Protein AF-A0A066RSP0-F1 (afdb_monomer_lite)

pLDDT: mean 85.74, std 12.37, range [39.25, 97.5]

Radius of gyration: 26.53 Å; chains: 1; bounding box: 66×30×76 Å

Sequence (285 aa):
MESLRTQDIIQLIDSDNRAVLAKASGLPHAAAKFWQHQDLVRLAYLRQHHLITDSTLLRLLKREFTSTYQNMERCALIDLLEQYGPDSTARLDSDLDIVYLCHPDFLPALKRLRAIGVTADLAKFLTVSVEADHYSLEMFHYVLDTQQTFPETTLAETAVLLLSLLHDFDDQDDETAQWEKGIERLLTAGLDVNLALDGYDLETLAEEAFAFNPAQFPLIAKHGLTQDRLNTFDWEAIIGMGVEPDHIDNLHWLEAVGYHLPKSQIQQLLADHQYDALANRLSSI

Foldseek 3Di:
DDADDLVNLVVCLVVVPVVVLLPHPCLLVNLLVCVVVVVLVVNLSCVLSVSDALQSLVVSVLVCLVPDPDQVLDDSSLVSCVVRAHPQPAEAEDLVSLLSCLAPSNVSVVVSCVVSPHYYPLLSSLLSCLAQPHPRLVSNVVSLVPPDQHDLLSLLSSLLSLLQNLLPPPDPDPSSVSSLCSNVSSLVSPHDQLDFDDPDLWGTSLLSCLQRPLVSNVVSVVSDDDLVSVVPGPLLSSVVSHDDPSSLVVVVVCVVVPHDDPLVVNLVSCVVSVVPVSSVSNVPD

Organism: NCBI:txid1654360

Structure (mmCIF, N/CA/C/O backbone):
data_AF-A0A066RSP0-F1
#
_entry.id   AF-A0A066RSP0-F1
#
loop_
_atom_site.group_PDB
_atom_site.id
_atom_site.type_symbol
_atom_site.label_atom_id
_atom_site.label_alt_id
_atom_site.label_comp_id
_atom_site.label_asym_id
_atom_site.label_entity_id
_atom_site.label_seq_id
_atom_site.pdbx_PDB_ins_code
_atom_site.Cartn_x
_atom_site.Cartn_y
_atom_site.Cartn_z
_atom_site.occupancy
_atom_site.B_iso_or_equiv
_atom_site.auth_seq_id
_atom_site.auth_comp_id
_atom_site.auth_asym_id
_atom_site.auth_atom_id
_atom_site.pdbx_PDB_model_num
ATOM 1 N N . MET A 1 1 ? -42.858 5.222 22.183 1.00 39.25 1 MET A N 1
ATOM 2 C CA . MET A 1 1 ? -41.688 4.901 23.029 1.00 39.25 1 MET A CA 1
ATOM 3 C C . MET A 1 1 ? -40.953 6.205 23.272 1.00 39.25 1 MET A C 1
ATOM 5 O O . MET A 1 1 ? -40.359 6.726 22.338 1.00 39.25 1 MET A O 1
ATOM 9 N N . GLU A 1 2 ? -41.110 6.793 24.456 1.00 40.88 2 GLU A N 1
ATOM 10 C CA . GLU A 1 2 ? -40.488 8.078 24.795 1.00 40.88 2 GLU A CA 1
ATOM 11 C C . GLU A 1 2 ? -39.002 7.888 25.109 1.00 40.88 2 GLU A C 1
ATOM 13 O O . GLU A 1 2 ? -38.617 6.992 25.858 1.00 40.88 2 GLU A O 1
ATOM 18 N N . SER A 1 3 ? -38.166 8.726 24.500 1.00 47.56 3 SER A N 1
ATOM 19 C CA . SER A 1 3 ? -36.732 8.799 24.768 1.00 47.56 3 SER A CA 1
ATOM 20 C C . SER A 1 3 ? -36.491 9.311 26.192 1.00 47.56 3 SER A C 1
ATOM 22 O O . SER A 1 3 ? -36.774 10.476 26.468 1.00 47.56 3 SER A O 1
ATOM 24 N N . LEU A 1 4 ? -35.919 8.482 27.06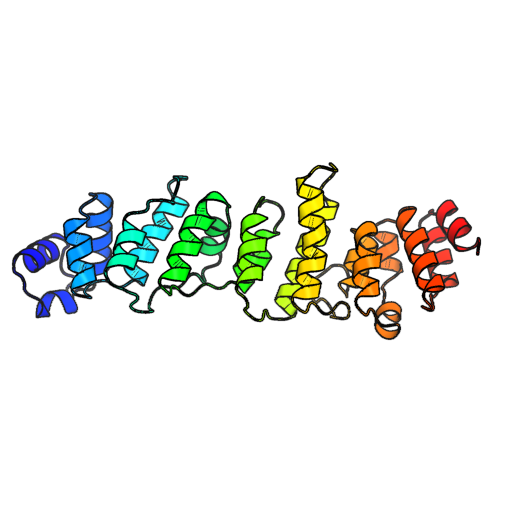9 1.00 57.66 4 LEU A N 1
ATOM 25 C CA . LEU A 1 4 ? -35.475 8.892 28.410 1.00 57.66 4 LEU A CA 1
ATOM 26 C C . LEU A 1 4 ? -34.464 10.047 28.317 1.00 57.66 4 LEU A C 1
ATOM 28 O O . LEU A 1 4 ? -33.546 10.012 27.490 1.00 57.66 4 LEU A O 1
ATOM 32 N N . ARG A 1 5 ? -34.617 11.080 29.158 1.00 62.78 5 ARG A N 1
ATOM 33 C CA . ARG A 1 5 ? -33.658 12.194 29.213 1.00 62.78 5 ARG A CA 1
ATOM 34 C C . ARG A 1 5 ? -32.385 11.717 29.917 1.00 62.78 5 ARG A C 1
ATOM 36 O O . ARG A 1 5 ? -32.420 10.826 30.757 1.00 62.78 5 ARG A O 1
ATOM 43 N N . THR A 1 6 ? -31.234 12.321 29.610 1.00 56.56 6 THR A N 1
ATOM 44 C CA . THR A 1 6 ? -29.937 11.911 30.195 1.00 56.56 6 THR A CA 1
ATOM 45 C C . THR A 1 6 ? -29.946 11.914 31.729 1.00 56.56 6 THR A C 1
ATOM 47 O O . THR A 1 6 ? -29.339 11.042 32.337 1.00 56.56 6 THR A O 1
ATOM 50 N N . GLN A 1 7 ? -30.644 12.865 32.358 1.00 58.69 7 GLN A N 1
ATOM 51 C CA . GLN A 1 7 ? -30.766 12.932 33.820 1.00 58.69 7 GLN A CA 1
ATOM 52 C C . GLN A 1 7 ? -31.512 11.722 34.398 1.00 58.69 7 GLN A C 1
ATOM 54 O O . GLN A 1 7 ? -31.104 11.211 35.437 1.00 58.69 7 GLN A O 1
ATOM 59 N N . ASP A 1 8 ? -32.521 11.213 33.690 1.00 63.34 8 ASP A N 1
ATOM 60 C CA . ASP A 1 8 ? -33.267 10.018 34.096 1.00 63.34 8 ASP A CA 1
ATOM 61 C C . ASP A 1 8 ? -32.372 8.774 34.008 1.00 63.34 8 ASP A C 1
ATOM 63 O O . ASP A 1 8 ? -32.393 7.929 34.894 1.00 63.34 8 ASP A O 1
ATOM 67 N N . ILE A 1 9 ? -31.521 8.686 32.977 1.00 61.78 9 ILE A N 1
ATOM 68 C CA . ILE A 1 9 ? -30.527 7.608 32.830 1.00 61.78 9 ILE A CA 1
ATOM 69 C C . ILE A 1 9 ? -29.497 7.658 33.968 1.00 61.78 9 ILE A C 1
ATOM 71 O O . ILE A 1 9 ? -29.171 6.617 34.527 1.00 61.78 9 ILE A O 1
ATOM 75 N N . ILE A 1 10 ? -29.016 8.851 34.339 1.00 62.31 10 ILE A N 1
ATOM 76 C CA . ILE A 1 10 ? -28.075 9.037 35.457 1.00 62.31 10 ILE A CA 1
ATOM 77 C C . ILE A 1 10 ? -28.706 8.575 36.776 1.00 62.31 10 ILE A C 1
ATOM 79 O O . ILE A 1 10 ? -28.102 7.784 37.493 1.00 62.31 10 ILE A O 1
ATOM 83 N N . GLN A 1 11 ? -29.941 8.996 37.060 1.00 61.12 11 GLN A N 1
ATOM 84 C CA . GLN A 1 11 ? -30.665 8.549 38.255 1.00 61.12 11 GLN A CA 1
ATOM 85 C C . GLN A 1 1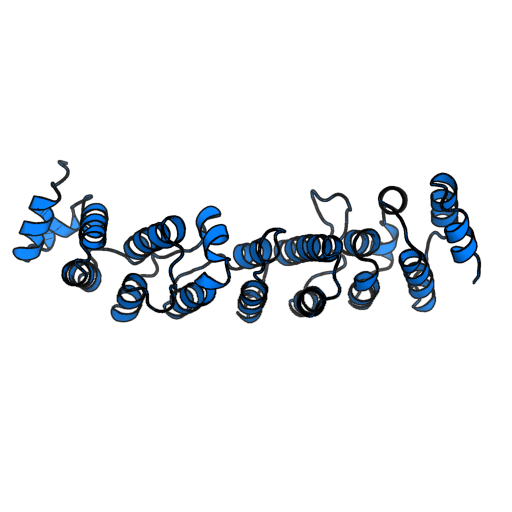1 ? -30.938 7.040 38.242 1.00 61.12 11 GLN A C 1
ATOM 87 O O . GLN A 1 11 ? -30.873 6.392 39.283 1.00 61.12 11 GLN A O 1
ATOM 92 N N . LEU A 1 12 ? -31.215 6.462 37.070 1.00 61.22 12 LEU A N 1
ATOM 93 C CA . LEU A 1 12 ? -31.438 5.026 36.922 1.00 61.22 12 LEU A CA 1
ATOM 94 C C . LEU A 1 12 ? -30.164 4.205 37.161 1.00 61.22 12 LEU A C 1
ATOM 96 O O . LEU A 1 12 ? -30.261 3.152 37.792 1.00 61.22 12 LEU A O 1
ATOM 100 N N . ILE A 1 13 ? -29.001 4.694 36.711 1.00 62.19 13 ILE A N 1
ATOM 101 C CA . ILE A 1 13 ? -27.677 4.116 37.006 1.00 62.19 13 ILE A CA 1
ATOM 102 C C . ILE A 1 13 ? -27.420 4.141 38.515 1.00 62.19 13 ILE A C 1
ATOM 104 O O . ILE A 1 13 ? -27.110 3.103 39.092 1.00 62.19 13 ILE A O 1
ATOM 108 N N . ASP A 1 14 ? -27.647 5.284 39.166 1.00 62.12 14 ASP A N 1
ATOM 109 C CA . ASP A 1 14 ? -27.454 5.429 40.615 1.00 62.12 14 ASP A CA 1
ATOM 110 C C . ASP A 1 14 ? -28.460 4.577 41.434 1.00 62.12 14 ASP A C 1
ATOM 112 O O . ASP A 1 14 ? -28.224 4.285 42.605 1.00 62.12 14 ASP A O 1
ATOM 116 N N . SER A 1 15 ? -29.570 4.141 40.819 1.00 58.62 15 SER A N 1
ATOM 117 C CA . SER A 1 15 ? -30.601 3.275 41.426 1.00 58.62 15 SER A CA 1
ATOM 118 C C . SER A 1 15 ? -30.498 1.779 41.068 1.00 58.62 15 SER A C 1
ATOM 120 O O . SER A 1 15 ? -31.381 1.005 41.437 1.00 58.62 15 SER A O 1
ATOM 122 N N . ASP A 1 16 ? -29.448 1.367 40.345 1.00 55.84 16 ASP A N 1
ATOM 123 C CA . ASP A 1 16 ? -29.139 -0.027 39.964 1.00 55.84 16 ASP A CA 1
ATOM 124 C C . ASP A 1 16 ? -30.241 -0.745 39.137 1.00 55.84 16 ASP A C 1
ATOM 126 O O . ASP A 1 16 ? -30.383 -1.974 39.129 1.00 55.84 16 ASP A O 1
ATOM 130 N N . ASN A 1 17 ? -31.056 0.017 38.395 1.00 61.53 17 ASN A N 1
ATOM 131 C CA . ASN A 1 17 ? -32.276 -0.492 37.759 1.00 61.53 17 ASN A CA 1
ATOM 132 C C . ASN A 1 17 ? -32.034 -1.021 36.325 1.00 61.53 17 ASN A C 1
ATOM 134 O O . ASN A 1 17 ? -32.394 -0.408 35.312 1.00 61.53 17 ASN A O 1
ATOM 138 N N . ARG A 1 18 ? -31.404 -2.200 36.238 1.00 54.25 18 ARG A N 1
ATOM 139 C CA . ARG A 1 18 ? -30.864 -2.808 34.999 1.00 54.25 18 ARG A CA 1
ATOM 140 C C . ARG A 1 18 ? -31.874 -2.995 33.854 1.00 54.25 18 ARG A C 1
ATOM 142 O O . ARG A 1 18 ? -31.514 -2.840 32.689 1.00 54.25 18 ARG A O 1
ATOM 149 N N . ALA A 1 19 ? -33.138 -3.300 34.157 1.00 52.06 19 ALA A N 1
ATOM 150 C CA . ALA A 1 19 ? -34.158 -3.606 33.143 1.00 52.06 19 ALA A CA 1
ATOM 151 C C . ALA A 1 19 ? -34.646 -2.373 32.354 1.00 52.06 19 ALA A C 1
ATOM 153 O O . ALA A 1 19 ? -35.123 -2.510 31.225 1.00 52.06 19 ALA A O 1
ATOM 154 N N . VAL A 1 20 ? -34.533 -1.177 32.942 1.00 54.00 20 VAL A N 1
ATOM 155 C CA . VAL A 1 20 ? -34.940 0.091 32.314 1.00 54.00 20 VAL A CA 1
ATOM 156 C C . VAL A 1 20 ? -33.801 0.657 31.462 1.00 54.00 20 VAL A C 1
ATOM 158 O O . VAL A 1 20 ? -34.041 1.124 30.350 1.00 54.00 20 VAL A O 1
ATOM 161 N N . LEU A 1 21 ? -32.556 0.538 31.938 1.00 54.66 21 LEU A N 1
ATOM 162 C CA . LEU A 1 21 ? -31.361 1.006 31.229 1.00 54.66 21 LEU A CA 1
ATOM 163 C C . LEU A 1 21 ? -31.146 0.260 29.906 1.00 54.66 21 LEU A C 1
ATOM 165 O O . LEU A 1 21 ? -30.936 0.902 28.883 1.00 54.66 21 LEU A O 1
ATOM 169 N N . ALA A 1 22 ? -31.317 -1.066 29.884 1.00 51.28 22 ALA A N 1
ATOM 170 C CA . ALA A 1 22 ? -31.140 -1.885 28.678 1.00 51.28 22 ALA A CA 1
ATOM 171 C C . ALA A 1 22 ? -32.088 -1.526 27.509 1.00 51.28 22 ALA A C 1
ATOM 173 O O . ALA A 1 22 ? -31.842 -1.918 26.371 1.00 51.28 22 ALA A O 1
ATOM 174 N N . LYS A 1 23 ? -33.177 -0.785 27.767 1.00 53.34 23 LYS A N 1
ATOM 175 C CA . LYS A 1 23 ? -34.147 -0.338 26.749 1.00 53.34 23 LYS A CA 1
ATOM 176 C C . LYS A 1 23 ? -33.968 1.124 26.326 1.00 53.34 23 LYS A C 1
ATOM 178 O O . LYS A 1 23 ? -34.717 1.601 25.473 1.00 53.34 23 LYS A O 1
ATOM 183 N N . ALA A 1 24 ? -33.018 1.851 26.912 1.00 58.91 24 ALA A N 1
ATOM 184 C CA . ALA A 1 24 ? -32.852 3.275 26.667 1.00 58.91 24 ALA A CA 1
ATOM 185 C C . ALA A 1 24 ? -31.946 3.537 25.450 1.00 58.91 24 ALA A C 1
ATOM 187 O O . ALA A 1 24 ? -30.729 3.371 25.511 1.00 58.91 24 ALA A O 1
ATOM 188 N N . SER A 1 25 ? -32.521 4.073 24.369 1.00 58.97 25 SER A N 1
ATOM 189 C CA . SER A 1 25 ? -31.785 4.596 23.202 1.00 58.97 25 SER A CA 1
ATOM 190 C C . SER A 1 25 ? -30.791 5.725 23.538 1.00 58.97 25 SER A C 1
ATOM 192 O O . SER A 1 25 ? -29.983 6.113 22.698 1.00 58.97 25 SER A O 1
ATOM 194 N N . GLY A 1 26 ? -30.830 6.261 24.764 1.00 74.19 26 GLY A N 1
ATOM 195 C CA . GLY A 1 26 ? -29.977 7.352 25.230 1.00 74.19 26 GLY A CA 1
ATOM 196 C C . GLY A 1 26 ? -28.625 6.938 25.823 1.00 74.19 26 GLY A C 1
ATOM 197 O O . GLY A 1 26 ? -27.839 7.828 26.138 1.00 74.19 26 GLY A O 1
ATOM 198 N N . LEU A 1 27 ? -28.316 5.643 25.981 1.00 81.56 27 LEU A N 1
ATOM 199 C CA . LEU A 1 27 ? -27.066 5.199 26.626 1.00 81.56 27 LEU A CA 1
ATOM 200 C C . LEU A 1 27 ? -25.783 5.661 25.903 1.00 81.56 27 LEU A C 1
ATOM 202 O O . LEU A 1 27 ? -24.903 6.201 26.576 1.00 81.56 27 LEU A O 1
ATOM 206 N N . PRO A 1 28 ? -25.666 5.590 24.560 1.00 83.06 28 PRO A N 1
ATOM 207 C CA . PRO A 1 28 ? -24.504 6.150 23.866 1.00 83.06 28 PRO A CA 1
ATOM 208 C C . PRO A 1 28 ? -24.382 7.674 24.016 1.00 83.06 28 PRO A C 1
ATOM 210 O O . PRO A 1 28 ? -23.279 8.214 24.025 1.00 83.06 28 PRO A O 1
ATOM 213 N N . HIS A 1 29 ? -25.510 8.379 24.144 1.00 82.81 29 HIS A N 1
ATOM 214 C CA . HIS A 1 29 ? -25.524 9.821 24.387 1.00 82.81 29 HIS A CA 1
ATOM 215 C C . HIS A 1 29 ? -25.121 10.162 25.832 1.00 82.81 29 HIS A C 1
ATOM 217 O O . HIS A 1 29 ? -24.405 11.135 26.056 1.00 82.81 29 HIS A O 1
ATOM 223 N N . ALA A 1 30 ? -25.533 9.350 26.810 1.00 83.88 30 ALA A N 1
ATOM 224 C CA . ALA A 1 30 ? -25.085 9.471 28.194 1.00 83.88 30 ALA A CA 1
ATOM 225 C C . ALA A 1 30 ? -23.574 9.221 28.316 1.00 83.88 30 ALA A C 1
ATOM 227 O O . ALA A 1 30 ? -22.885 10.033 28.924 1.00 83.88 30 ALA A O 1
ATOM 228 N N . ALA A 1 31 ? -23.049 8.185 27.652 1.00 87.56 31 ALA A N 1
ATOM 229 C CA . ALA A 1 31 ? -21.612 7.925 27.585 1.00 87.56 31 ALA A CA 1
ATOM 230 C C . ALA A 1 31 ? -20.834 9.115 27.001 1.00 87.56 31 ALA A C 1
ATOM 232 O O . ALA A 1 31 ? -19.832 9.531 27.572 1.00 87.56 31 ALA A O 1
ATOM 233 N N . ALA A 1 32 ? -21.334 9.736 25.925 1.00 86.56 32 ALA A N 1
ATOM 234 C CA . ALA A 1 32 ? -20.713 10.937 25.368 1.00 86.56 32 ALA A CA 1
ATOM 235 C C . ALA A 1 32 ? -20.665 12.109 26.362 1.00 86.56 32 ALA A C 1
ATOM 237 O O . ALA A 1 32 ? -19.660 12.810 26.421 1.00 86.56 32 ALA A O 1
ATOM 238 N N . LYS A 1 33 ? -21.714 12.309 27.169 1.00 86.06 33 LYS A N 1
ATOM 239 C CA . LYS A 1 33 ? -21.712 13.338 28.221 1.00 86.06 33 LYS A CA 1
ATOM 240 C C . LYS A 1 33 ? -20.758 13.001 29.361 1.00 86.06 33 LYS A C 1
ATOM 242 O O . LYS A 1 33 ? -20.042 13.884 29.817 1.00 86.06 33 LYS A O 1
ATOM 247 N N . PHE A 1 34 ? -20.722 11.747 29.811 1.00 89.12 34 PHE A N 1
ATOM 248 C CA . PHE A 1 34 ? -19.754 11.320 30.823 1.00 89.12 34 PHE A CA 1
ATOM 249 C C . PHE A 1 34 ? -18.323 11.530 30.339 1.00 89.12 34 PHE A C 1
ATOM 251 O O . PHE A 1 34 ? -17.516 12.076 31.080 1.00 89.12 34 PHE A O 1
ATOM 258 N N . TRP A 1 35 ? -18.038 11.215 29.074 1.00 89.81 35 TRP A N 1
ATOM 259 C CA . TRP A 1 35 ? -16.743 11.494 28.460 1.00 89.81 35 TRP A CA 1
ATOM 260 C C . TRP A 1 35 ? -16.412 12.992 28.425 1.00 89.81 35 TRP A C 1
ATOM 262 O O . TRP A 1 35 ? -15.356 13.390 28.903 1.00 89.81 35 TRP A O 1
ATOM 272 N N . GLN A 1 36 ? -17.343 13.837 27.968 1.00 86.12 36 GLN A N 1
ATOM 273 C CA . GLN A 1 36 ? -17.174 15.300 27.960 1.00 86.12 36 GLN A CA 1
ATOM 274 C C . GLN A 1 36 ? -16.892 15.889 29.352 1.00 86.12 36 GLN A C 1
ATOM 276 O O . GLN A 1 36 ? -16.203 16.899 29.466 1.00 86.12 36 GLN A O 1
ATOM 281 N N . HIS A 1 37 ? -17.423 15.269 30.408 1.00 87.00 37 HIS A N 1
ATOM 282 C CA . HIS A 1 37 ? -17.188 15.660 31.799 1.00 87.00 37 HIS A CA 1
ATOM 283 C C . HIS A 1 37 ? -16.047 14.883 32.478 1.00 87.00 37 HIS A C 1
ATOM 285 O O . HIS A 1 37 ? -15.853 15.043 33.680 1.00 87.00 37 HIS A O 1
ATOM 291 N N . GLN A 1 38 ? -15.306 14.052 31.734 1.00 86.62 38 GLN A N 1
ATOM 292 C CA . GLN A 1 38 ? -14.234 13.183 32.238 1.00 86.62 38 GLN A CA 1
ATOM 293 C C . GLN A 1 38 ? -14.670 12.245 33.390 1.00 86.62 38 GLN A C 1
ATOM 295 O O . GLN A 1 38 ? -13.869 11.856 34.238 1.00 86.62 38 GLN A O 1
ATOM 300 N N . ASP A 1 39 ? -15.943 11.838 33.417 1.00 89.12 39 ASP A N 1
ATOM 301 C CA . ASP A 1 39 ? -16.516 10.906 34.400 1.00 89.12 39 ASP A CA 1
ATOM 302 C C . ASP A 1 39 ? -16.212 9.446 34.003 1.00 89.12 39 ASP A C 1
ATOM 304 O O . ASP A 1 39 ? -17.073 8.683 33.548 1.00 89.12 39 ASP A O 1
ATOM 308 N N . LEU A 1 40 ? -14.937 9.064 34.140 1.00 89.38 40 LEU A N 1
ATOM 309 C CA . LEU A 1 40 ? -14.439 7.726 33.795 1.00 89.38 40 LEU A CA 1
ATOM 310 C C . LEU A 1 40 ? -15.079 6.621 34.643 1.00 89.38 40 LEU A C 1
ATOM 312 O O . LEU A 1 40 ? -15.254 5.507 34.156 1.00 89.38 40 LEU A O 1
ATOM 316 N N . VAL A 1 41 ? -15.462 6.920 35.890 1.00 90.06 41 VAL A N 1
ATOM 317 C CA . VAL A 1 41 ? -16.093 5.952 36.802 1.00 90.06 41 VAL A CA 1
ATOM 318 C C . VAL A 1 41 ? -17.434 5.494 36.240 1.00 90.06 41 VAL A C 1
ATOM 320 O O . VAL A 1 41 ? -17.699 4.292 36.166 1.00 90.06 41 VAL A O 1
ATOM 323 N N . ARG A 1 42 ? -18.273 6.432 35.782 1.00 88.38 42 ARG A N 1
ATOM 324 C CA . ARG A 1 42 ? -19.556 6.075 35.167 1.00 88.38 42 ARG A CA 1
ATOM 325 C C . ARG A 1 42 ? -19.394 5.409 33.806 1.00 88.38 42 ARG A C 1
ATOM 327 O O . ARG A 1 42 ? -20.157 4.497 33.498 1.00 88.38 42 ARG A O 1
ATOM 334 N N . LEU A 1 43 ? -18.400 5.801 33.008 1.00 89.56 43 LEU A N 1
ATOM 335 C CA . LEU A 1 43 ? -18.084 5.095 31.759 1.00 89.56 43 LEU A CA 1
ATOM 336 C C . LEU A 1 43 ? -17.658 3.644 32.009 1.00 89.56 43 LEU A C 1
ATOM 338 O O . LEU A 1 43 ? -18.170 2.739 31.347 1.00 89.56 43 LEU A O 1
ATOM 342 N N . ALA A 1 44 ? -16.786 3.418 32.993 1.00 90.31 44 ALA A N 1
ATOM 343 C CA . ALA A 1 44 ? -16.363 2.088 33.414 1.00 90.31 44 ALA A CA 1
ATOM 344 C C . ALA A 1 44 ? -17.555 1.241 33.869 1.00 90.31 44 ALA A C 1
ATOM 346 O O . ALA A 1 44 ? -17.702 0.116 33.401 1.00 90.31 44 ALA A O 1
ATOM 347 N N . TYR A 1 45 ? -18.452 1.798 34.692 1.00 90.00 45 TYR A N 1
ATOM 348 C CA . TYR A 1 45 ? -19.681 1.118 35.117 1.00 90.00 45 TYR A CA 1
ATOM 349 C C . TYR A 1 45 ? -20.541 0.699 33.916 1.00 90.00 45 TYR A C 1
ATOM 351 O O . TYR A 1 45 ? -20.948 -0.460 33.807 1.00 90.00 45 TYR A O 1
ATOM 359 N N . LEU A 1 46 ? -20.784 1.618 32.973 1.00 89.38 46 LEU A N 1
ATOM 360 C CA . LEU A 1 46 ? -21.556 1.310 31.769 1.00 89.38 46 LEU A CA 1
ATOM 361 C C . LEU A 1 46 ? -20.920 0.170 30.963 1.00 89.38 46 LEU A C 1
ATOM 363 O O . LEU A 1 46 ? -21.637 -0.713 30.487 1.00 89.38 46 LEU A O 1
ATOM 367 N N . ARG A 1 47 ? -19.590 0.175 30.810 1.00 89.31 47 ARG A N 1
ATOM 368 C CA . ARG A 1 47 ? -18.884 -0.852 30.037 1.00 89.31 47 ARG A CA 1
ATOM 369 C C . ARG A 1 47 ? -18.823 -2.198 30.760 1.00 89.31 47 ARG A C 1
ATOM 371 O O . ARG A 1 47 ? -19.058 -3.225 30.123 1.00 89.31 47 ARG A O 1
ATOM 378 N N . GLN A 1 48 ? -18.553 -2.201 32.064 1.00 90.38 48 GLN A N 1
ATOM 379 C CA . GLN A 1 48 ? -18.499 -3.395 32.914 1.00 90.38 48 GLN A CA 1
ATOM 380 C C . GLN A 1 48 ? -19.826 -4.160 32.907 1.00 90.38 48 GLN A C 1
ATOM 382 O O . GLN A 1 48 ? -19.846 -5.388 32.925 1.00 90.38 48 GLN A O 1
ATOM 387 N N . HIS A 1 49 ? -20.942 -3.432 32.874 1.00 87.81 49 HIS A N 1
ATOM 388 C CA . HIS A 1 49 ? -22.283 -4.010 32.856 1.00 87.81 49 HIS A CA 1
ATOM 389 C C . HIS A 1 49 ? -22.839 -4.240 31.443 1.00 87.81 49 HIS A C 1
ATOM 391 O O . HIS A 1 49 ? -24.031 -4.514 31.307 1.00 87.81 49 HIS A O 1
ATOM 397 N N . HIS A 1 50 ? -22.002 -4.142 30.402 1.00 86.81 50 HIS A N 1
ATOM 398 C CA . HIS A 1 50 ? -22.385 -4.316 28.994 1.00 86.81 50 HIS A CA 1
ATOM 399 C C . HIS A 1 50 ? -23.554 -3.411 28.551 1.00 86.81 50 HIS A C 1
ATOM 401 O O . HIS A 1 50 ? -24.327 -3.760 27.660 1.00 86.81 50 HIS A O 1
ATOM 407 N N . LEU A 1 51 ? -23.707 -2.243 29.185 1.00 87.94 51 LEU A N 1
ATOM 408 C CA . LEU A 1 51 ? -24.722 -1.243 28.833 1.00 87.94 51 LEU A CA 1
ATOM 409 C C . LEU A 1 51 ? -24.272 -0.377 27.651 1.00 87.94 51 LEU A C 1
ATOM 411 O O . LEU A 1 51 ? -25.096 0.169 26.920 1.00 87.94 51 LEU A O 1
ATOM 415 N N . ILE A 1 52 ? -22.962 -0.253 27.458 1.00 89.50 52 ILE A N 1
ATOM 416 C CA . ILE A 1 52 ? -22.354 0.294 26.247 1.00 89.50 52 ILE A CA 1
ATOM 417 C C . ILE A 1 52 ? -21.377 -0.719 25.674 1.00 89.50 52 ILE A C 1
ATOM 419 O O . ILE A 1 52 ? -20.832 -1.551 26.399 1.00 89.50 52 ILE A O 1
ATOM 423 N N . THR A 1 53 ? -21.164 -0.609 24.370 1.00 90.62 53 THR A N 1
ATOM 424 C CA . THR A 1 53 ? -20.344 -1.534 23.596 1.00 90.62 53 THR A CA 1
ATOM 425 C C . THR A 1 53 ? -18.983 -0.949 23.237 1.00 90.62 53 THR A C 1
ATOM 427 O O . THR A 1 53 ? -18.788 0.271 23.325 1.00 90.62 53 THR A O 1
ATOM 430 N N . ASP A 1 54 ? -18.066 -1.778 22.742 1.00 90.75 54 ASP A N 1
ATOM 431 C CA . ASP A 1 54 ? -16.770 -1.312 22.237 1.00 90.75 54 ASP A CA 1
ATOM 432 C C . ASP A 1 54 ? -16.945 -0.327 21.079 1.00 90.75 54 ASP A C 1
ATOM 434 O O . ASP A 1 54 ? -16.251 0.681 21.018 1.00 90.75 54 ASP A O 1
ATOM 438 N N . SER A 1 55 ? -17.944 -0.530 20.213 1.00 90.00 55 SER A N 1
ATOM 439 C CA . SER A 1 55 ? -18.333 0.441 19.177 1.00 90.00 55 SER A CA 1
ATOM 440 C C . SER A 1 55 ? -18.695 1.816 19.759 1.00 90.00 55 SER A C 1
ATOM 442 O O . SER A 1 55 ? -18.422 2.858 19.156 1.00 90.00 55 SER A O 1
ATOM 444 N N . THR A 1 56 ? -19.302 1.852 20.950 1.00 91.38 56 THR A N 1
ATOM 445 C CA . THR A 1 56 ? -19.622 3.116 21.625 1.00 91.38 56 THR A CA 1
ATOM 446 C C . THR A 1 56 ? -18.364 3.816 22.115 1.00 91.38 56 THR A C 1
ATOM 448 O O . THR A 1 56 ? -18.223 5.011 21.865 1.00 91.38 56 THR A O 1
ATOM 451 N N . LEU A 1 57 ? -17.447 3.087 22.753 1.00 90.81 57 LEU A N 1
ATOM 452 C CA . LEU A 1 57 ? -16.168 3.636 23.209 1.00 90.81 57 LEU A CA 1
ATOM 453 C C . LEU A 1 57 ? -15.285 4.066 22.029 1.00 90.81 57 LEU A C 1
ATOM 455 O O . LEU A 1 57 ? -14.748 5.170 22.041 1.00 90.81 57 LEU A O 1
ATOM 459 N N . LEU A 1 58 ? -15.229 3.265 20.964 1.00 89.81 58 LEU A N 1
ATOM 460 C CA . LEU A 1 58 ? -14.491 3.579 19.744 1.00 89.81 58 LEU A CA 1
ATOM 461 C C . LEU A 1 58 ? -15.019 4.847 19.061 1.00 89.81 58 LEU A C 1
ATOM 463 O O . LEU A 1 58 ? -14.242 5.655 18.573 1.00 89.81 58 LEU A O 1
ATOM 467 N N . ARG A 1 59 ? -16.335 5.078 19.053 1.00 88.81 59 ARG A N 1
ATOM 468 C CA . ARG A 1 59 ? -16.918 6.319 18.516 1.00 88.81 59 ARG A CA 1
ATOM 469 C C . ARG A 1 59 ? -16.574 7.553 19.350 1.00 88.81 59 ARG A C 1
ATOM 471 O O . ARG A 1 59 ? -16.502 8.645 18.794 1.00 88.81 59 ARG A O 1
ATOM 478 N N . LEU A 1 60 ? -16.399 7.405 20.663 1.00 88.94 60 LEU A N 1
ATOM 479 C CA . LEU A 1 60 ? -15.883 8.492 21.500 1.00 88.94 60 LEU A CA 1
ATOM 480 C C . LEU A 1 60 ? -14.411 8.747 21.179 1.00 88.94 60 LEU A C 1
ATOM 482 O O . LEU A 1 60 ? -14.040 9.891 20.960 1.00 88.94 60 LEU A O 1
ATOM 486 N N . LEU A 1 61 ? -13.626 7.679 21.036 1.00 87.06 61 LEU A N 1
ATOM 487 C CA . LEU A 1 61 ? -12.208 7.744 20.698 1.00 87.06 61 LEU A CA 1
ATOM 488 C C . LEU A 1 61 ? -11.969 8.427 19.343 1.00 87.06 61 LEU A C 1
ATOM 490 O O . LEU A 1 61 ? -11.135 9.318 19.241 1.00 87.06 61 LEU A O 1
ATOM 494 N N . LYS A 1 62 ? -12.761 8.072 18.325 1.00 83.44 62 LYS A N 1
ATOM 495 C CA . LYS A 1 62 ? -12.700 8.669 16.982 1.00 83.44 62 LYS A CA 1
ATOM 496 C C . LYS A 1 62 ? -12.882 10.186 16.993 1.00 83.44 62 LYS A C 1
ATOM 498 O O . LYS A 1 62 ? -12.222 10.885 16.237 1.00 83.44 62 LYS A O 1
ATOM 503 N N . ARG A 1 63 ? -13.731 10.713 17.884 1.00 80.44 63 ARG A N 1
ATOM 504 C CA . ARG A 1 63 ? -13.901 12.168 18.023 1.00 80.44 63 ARG A CA 1
ATOM 505 C C . ARG A 1 63 ? -12.618 12.841 18.490 1.00 80.44 63 ARG A C 1
ATOM 507 O O . ARG A 1 63 ? -12.295 13.892 17.951 1.00 80.44 63 ARG A O 1
ATOM 514 N N . GLU A 1 64 ? -11.884 12.215 19.405 1.00 79.00 64 GLU A N 1
ATOM 515 C CA . GLU A 1 64 ? -10.618 12.749 19.914 1.00 79.00 64 GLU A CA 1
ATOM 516 C C . GLU A 1 64 ? -9.552 12.819 18.819 1.00 79.00 64 GLU A C 1
ATOM 518 O O . GLU A 1 64 ? -8.898 13.853 18.696 1.00 79.00 64 GLU A O 1
ATOM 523 N N . PHE A 1 65 ? -9.445 11.783 17.971 1.00 73.56 65 PHE A N 1
ATOM 524 C CA . PHE A 1 65 ? -8.534 11.788 16.815 1.00 73.56 65 PHE A CA 1
ATOM 525 C C . PHE A 1 65 ? -8.805 12.974 15.881 1.00 73.56 65 PHE A C 1
ATOM 527 O O . PHE A 1 65 ? -7.877 13.599 15.381 1.00 73.56 65 PHE A O 1
ATOM 534 N N . THR A 1 66 ? -10.081 13.325 15.692 1.00 67.19 66 THR A N 1
ATOM 535 C CA . THR A 1 66 ? -10.483 14.435 14.813 1.00 67.19 66 THR A CA 1
ATOM 536 C C . THR A 1 66 ? -10.427 15.818 15.466 1.00 67.19 66 THR A C 1
ATOM 538 O O . THR A 1 66 ? -10.409 16.820 14.755 1.00 67.19 66 THR A O 1
ATOM 541 N N . SER A 1 67 ? -10.445 15.913 16.802 1.00 65.19 67 SER A N 1
ATOM 542 C CA . SER A 1 67 ? -10.545 17.198 17.514 1.00 65.19 67 SER A CA 1
ATOM 543 C C . SER A 1 67 ? -9.239 17.683 18.130 1.00 65.19 67 SER A C 1
ATOM 545 O O . SER A 1 67 ? -9.088 18.880 18.370 1.00 65.19 67 SER A O 1
ATOM 547 N N . THR A 1 68 ? -8.315 16.774 18.431 1.00 60.00 68 THR A N 1
ATOM 548 C CA . THR A 1 68 ? -7.114 17.070 19.213 1.00 60.00 68 THR A CA 1
ATOM 549 C C . THR A 1 68 ? -5.979 16.143 18.796 1.00 60.00 68 THR A C 1
ATOM 551 O O . THR A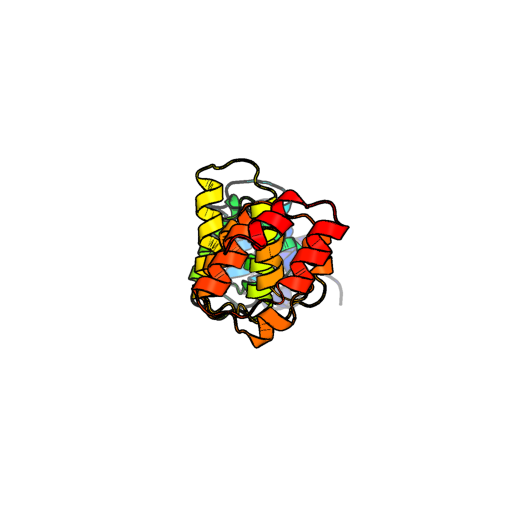 1 68 ? -6.006 14.957 19.108 1.00 60.00 68 THR A O 1
ATOM 554 N N . TYR A 1 69 ? -4.946 16.697 18.156 1.00 57.41 69 TYR A N 1
ATOM 555 C CA . TYR A 1 69 ? -3.648 16.032 17.999 1.00 57.41 69 TYR A CA 1
ATOM 556 C C . TYR A 1 69 ? -2.976 15.947 19.377 1.00 57.41 69 TYR A C 1
ATOM 558 O O . TYR A 1 69 ? -2.268 16.856 19.808 1.00 57.41 69 TYR A O 1
ATOM 566 N N . GLN A 1 70 ? -3.288 14.899 20.133 1.00 61.75 70 GLN A N 1
ATOM 567 C CA . GLN A 1 70 ? -2.637 14.584 21.402 1.00 61.75 70 GLN A CA 1
ATOM 568 C C . GLN A 1 70 ? -1.945 13.232 21.284 1.00 61.75 70 GLN A C 1
ATOM 570 O O . GLN A 1 70 ? -2.413 12.356 20.566 1.00 61.75 70 GLN A O 1
ATOM 575 N N . ASN A 1 71 ? -0.841 13.058 22.012 1.00 63.88 71 ASN A N 1
ATOM 576 C CA . ASN A 1 71 ? -0.166 11.769 22.118 1.00 63.88 71 ASN A CA 1
ATOM 577 C C . ASN A 1 71 ? -1.155 10.722 22.679 1.00 63.88 71 ASN A C 1
ATOM 579 O O . ASN A 1 71 ? -1.582 10.809 23.834 1.00 63.88 71 ASN A O 1
ATOM 583 N N . MET A 1 72 ? -1.507 9.733 21.851 1.00 70.62 72 MET A N 1
ATOM 584 C CA . MET A 1 72 ? -2.510 8.708 22.164 1.00 70.62 72 MET A CA 1
ATOM 585 C C . MET A 1 72 ? -1.937 7.460 22.844 1.00 70.62 72 MET A C 1
ATOM 587 O O . MET A 1 72 ? -2.673 6.496 23.069 1.00 70.62 72 MET A O 1
ATOM 591 N N . GLU A 1 73 ? -0.661 7.464 23.243 1.00 67.38 73 GLU A N 1
ATOM 592 C CA . GLU A 1 73 ? -0.053 6.361 23.999 1.00 67.38 73 GLU A CA 1
ATOM 593 C C . GLU A 1 73 ? -0.842 6.031 25.275 1.00 67.38 73 GLU A C 1
ATOM 595 O O . GLU A 1 73 ? -0.947 4.863 25.659 1.00 67.38 73 GLU A O 1
ATOM 600 N N . ARG A 1 74 ? -1.451 7.041 25.913 1.00 72.19 74 ARG A N 1
ATOM 601 C CA . ARG A 1 74 ? -2.251 6.900 27.140 1.00 72.19 74 ARG A CA 1
ATOM 602 C C . ARG A 1 74 ? -3.659 7.458 26.966 1.00 72.19 74 ARG A C 1
ATOM 604 O O . ARG A 1 74 ? -4.005 8.497 27.523 1.00 72.19 74 ARG A O 1
ATOM 611 N N . CYS A 1 75 ? -4.481 6.751 26.197 1.00 83.50 75 CYS A N 1
ATOM 612 C CA . CYS A 1 75 ? -5.891 7.084 26.057 1.00 83.50 75 CYS A CA 1
ATOM 613 C C . CYS A 1 75 ? -6.773 6.289 27.035 1.00 83.50 75 CYS A C 1
ATOM 615 O O . CYS A 1 75 ? -6.913 5.073 26.903 1.00 83.50 75 CYS A O 1
ATOM 617 N N . ALA A 1 76 ? -7.465 6.992 27.938 1.00 86.88 76 ALA A N 1
ATOM 618 C CA . ALA A 1 76 ? -8.370 6.387 28.922 1.00 86.88 76 ALA A CA 1
ATOM 619 C C . ALA A 1 76 ? -9.511 5.560 28.293 1.00 86.88 76 ALA A C 1
ATOM 621 O O . ALA A 1 76 ? -10.002 4.613 28.903 1.00 86.88 76 ALA A O 1
ATOM 622 N N . LEU A 1 77 ? -9.944 5.889 27.070 1.00 88.81 77 LEU A N 1
ATOM 623 C CA . LEU A 1 77 ? -10.949 5.093 26.355 1.00 88.81 77 LEU A CA 1
ATOM 624 C C . LEU A 1 77 ? -10.391 3.744 25.886 1.00 88.81 77 LEU A C 1
ATOM 626 O O . LEU A 1 77 ? -11.124 2.758 25.904 1.00 88.81 77 LEU A O 1
ATOM 630 N N . ILE A 1 78 ? -9.111 3.688 25.503 1.00 89.00 78 ILE A N 1
ATOM 631 C CA . ILE A 1 78 ? -8.434 2.430 25.164 1.00 89.00 78 ILE A CA 1
ATOM 632 C C . ILE A 1 78 ? -8.207 1.609 26.438 1.00 89.00 78 ILE A C 1
ATOM 634 O O . ILE A 1 78 ? -8.496 0.416 26.436 1.00 89.00 78 ILE A O 1
ATOM 638 N N . ASP A 1 79 ? -7.817 2.248 27.546 1.00 89.44 79 ASP A N 1
ATOM 639 C CA . ASP A 1 79 ? -7.668 1.575 28.847 1.00 89.44 79 ASP A CA 1
ATOM 640 C C . ASP A 1 79 ? -8.985 0.902 29.292 1.00 89.44 79 ASP A C 1
ATOM 642 O O . ASP A 1 79 ? -8.990 -0.227 29.785 1.00 89.44 79 ASP A O 1
ATOM 646 N N . LEU A 1 80 ? -10.131 1.564 29.072 1.00 88.19 80 LEU A N 1
ATOM 647 C CA . LEU A 1 80 ? -11.452 0.989 29.351 1.00 88.19 80 LEU A CA 1
ATOM 648 C C . LEU A 1 80 ? -11.780 -0.215 28.459 1.00 88.19 80 LEU A C 1
ATOM 650 O O . LEU A 1 80 ? -12.425 -1.155 28.926 1.00 88.19 80 LEU A O 1
ATOM 654 N N . LEU A 1 81 ? -11.366 -0.195 27.191 1.00 87.75 81 LEU A N 1
ATOM 655 C CA . LEU A 1 81 ? -11.540 -1.335 26.290 1.00 87.75 81 LEU A CA 1
ATOM 656 C C . LEU A 1 81 ? -10.672 -2.527 26.729 1.00 87.75 81 LEU A C 1
ATOM 658 O O . LEU A 1 81 ? -11.156 -3.656 26.787 1.00 87.75 81 LEU A O 1
ATOM 662 N N . GLU A 1 82 ? -9.415 -2.272 27.099 1.00 89.25 82 GLU A N 1
ATOM 663 C CA . GLU A 1 82 ? -8.473 -3.285 27.594 1.00 89.25 82 GLU A CA 1
ATOM 664 C C . GLU A 1 82 ? -8.962 -3.953 28.886 1.00 89.25 82 GLU A C 1
ATOM 666 O O . GLU A 1 82 ? -8.861 -5.171 29.032 1.00 89.25 82 GLU A O 1
ATOM 671 N N . GLN A 1 83 ? -9.533 -3.177 29.813 1.00 90.00 83 GLN A N 1
ATOM 672 C CA . GLN A 1 83 ? -9.938 -3.673 31.129 1.00 90.00 83 GLN A CA 1
ATOM 673 C C . GLN A 1 83 ? -11.060 -4.723 31.075 1.00 90.00 83 GLN A C 1
ATOM 675 O O . GLN A 1 83 ? -11.061 -5.660 31.876 1.00 90.00 83 GLN A O 1
ATOM 680 N N . TYR A 1 84 ? -12.039 -4.554 30.182 1.00 83.62 84 TYR A N 1
ATOM 681 C CA . TYR A 1 84 ? -13.266 -5.364 30.183 1.00 83.62 84 TYR A CA 1
ATOM 682 C C . TYR A 1 84 ? -13.346 -6.386 29.041 1.00 83.62 84 TYR A C 1
ATOM 684 O O . TYR A 1 84 ? -14.360 -7.081 28.934 1.00 83.62 84 TYR A O 1
ATOM 692 N N . GLY A 1 85 ? -12.282 -6.505 28.237 1.00 74.12 85 GLY A N 1
ATOM 693 C CA . GLY A 1 85 ? -12.156 -7.448 27.121 1.00 74.12 85 GLY A CA 1
ATOM 694 C C . GLY A 1 85 ? -13.096 -7.144 25.944 1.00 74.12 85 GLY A C 1
ATOM 695 O O . GLY A 1 85 ? -14.101 -6.460 26.128 1.00 74.12 85 GLY A O 1
ATOM 696 N N . PRO A 1 86 ? -12.816 -7.653 24.732 1.00 80.81 86 PRO A N 1
ATOM 697 C CA . PRO A 1 86 ? -13.581 -7.297 23.540 1.00 80.81 86 PRO A CA 1
ATOM 698 C C . PRO A 1 86 ? -15.013 -7.841 23.552 1.00 80.81 86 PRO A C 1
ATOM 700 O O . PRO A 1 86 ? -15.248 -9.011 23.852 1.00 80.81 86 PRO A O 1
ATOM 703 N N . ASP A 1 87 ? -15.967 -7.021 23.115 1.00 85.12 87 ASP A N 1
ATOM 704 C CA . ASP A 1 87 ? -17.329 -7.443 22.758 1.00 85.12 87 ASP A CA 1
ATOM 705 C C . ASP A 1 87 ? -17.522 -7.646 21.242 1.00 85.12 87 ASP A C 1
ATOM 707 O O . ASP A 1 87 ? -18.623 -7.951 20.783 1.00 85.12 87 ASP A O 1
ATOM 711 N N . SER A 1 88 ? -16.439 -7.512 20.464 1.00 83.62 88 SER A N 1
ATOM 712 C CA . SER A 1 88 ? -16.381 -7.695 19.002 1.00 83.62 88 SER A CA 1
ATOM 713 C C . SER A 1 88 ? -17.238 -6.723 18.176 1.00 83.62 88 SER A C 1
ATOM 715 O O . SER A 1 88 ? -17.403 -6.916 16.970 1.00 83.62 88 SER A O 1
ATOM 717 N N . THR A 1 89 ? -17.782 -5.661 18.781 1.00 88.38 89 THR A N 1
ATOM 718 C CA . THR A 1 89 ? -18.593 -4.664 18.057 1.00 88.38 89 THR A CA 1
ATOM 719 C C . THR A 1 89 ? -17.766 -3.530 17.446 1.00 88.38 89 THR A C 1
ATOM 721 O O . THR A 1 89 ? -18.265 -2.800 16.589 1.00 88.38 89 THR A O 1
ATOM 724 N N . ALA A 1 90 ? -16.517 -3.352 17.881 1.00 89.19 90 ALA A N 1
ATOM 725 C CA . ALA A 1 90 ? -15.633 -2.288 17.418 1.00 89.19 90 ALA A CA 1
ATOM 726 C C . ALA A 1 90 ? -14.944 -2.634 16.088 1.00 89.19 90 ALA A C 1
ATOM 728 O O . ALA A 1 90 ? -14.326 -3.692 15.948 1.00 89.19 90 ALA A O 1
ATOM 729 N N . ARG A 1 91 ? -15.034 -1.702 15.127 1.00 90.50 91 ARG A N 1
ATOM 730 C CA . ARG A 1 91 ? -14.441 -1.805 13.788 1.00 90.50 91 ARG A CA 1
ATOM 731 C C . ARG A 1 91 ? -13.854 -0.473 13.311 1.00 90.50 91 ARG A C 1
ATOM 733 O O . ARG A 1 91 ? -14.436 0.597 13.532 1.00 90.50 91 ARG A O 1
ATOM 740 N N . LEU A 1 92 ? -12.694 -0.564 12.671 1.00 90.12 92 LEU A N 1
ATOM 741 C CA . LEU A 1 92 ? -12.000 0.511 11.967 1.00 90.12 92 LEU A CA 1
ATOM 742 C C . LEU A 1 92 ? -12.052 0.224 10.462 1.00 90.12 92 LEU A C 1
ATOM 744 O O . LEU A 1 92 ? -11.142 -0.388 9.917 1.00 90.12 92 LEU A O 1
ATOM 748 N N . ASP A 1 93 ? -13.158 0.599 9.830 1.00 87.81 93 ASP A N 1
ATOM 749 C CA . ASP A 1 93 ? -13.488 0.318 8.423 1.00 87.81 93 ASP A CA 1
ATOM 750 C C . ASP A 1 93 ? -14.029 1.555 7.680 1.00 87.81 93 ASP A C 1
ATOM 752 O O . ASP A 1 93 ? -14.484 1.466 6.547 1.00 87.81 93 ASP A O 1
ATOM 756 N N . SER A 1 94 ? -14.002 2.718 8.329 1.00 88.62 94 SER A N 1
ATOM 757 C CA . SER A 1 94 ? -14.452 3.990 7.764 1.00 88.62 94 SER A CA 1
ATOM 758 C C . SER A 1 94 ? -13.268 4.733 7.168 1.00 88.62 94 SER A C 1
ATOM 760 O O . SER A 1 94 ? -12.279 4.966 7.862 1.00 88.62 94 SER A O 1
ATOM 762 N N . ASP A 1 95 ? -13.415 5.156 5.917 1.00 86.69 95 ASP A N 1
ATOM 763 C CA . ASP A 1 95 ? -12.417 5.888 5.135 1.00 86.69 95 ASP A CA 1
ATOM 764 C C . ASP A 1 95 ? -11.815 7.051 5.913 1.00 86.69 95 ASP A C 1
ATOM 766 O O . ASP A 1 95 ? -10.604 7.139 6.079 1.00 86.69 95 ASP A O 1
ATOM 770 N N . LEU A 1 96 ? -12.682 7.896 6.471 1.00 83.62 96 LEU A N 1
ATOM 771 C CA . LEU A 1 96 ? -12.267 9.068 7.226 1.00 83.62 96 LEU A CA 1
ATOM 772 C C . LEU A 1 96 ? -11.479 8.684 8.483 1.00 83.62 96 LEU A C 1
ATOM 774 O O . LEU A 1 96 ? -10.491 9.329 8.816 1.00 83.62 96 LEU A O 1
ATOM 778 N N . ASP A 1 97 ? -11.912 7.632 9.181 1.00 83.31 97 ASP A N 1
ATOM 779 C CA . ASP A 1 97 ? -11.231 7.190 10.397 1.00 83.31 97 ASP A CA 1
ATOM 780 C C . ASP A 1 97 ? -9.847 6.628 10.071 1.00 83.31 97 ASP A C 1
ATOM 782 O O . ASP A 1 97 ? -8.913 6.857 10.830 1.00 83.31 97 ASP A O 1
ATOM 786 N N . ILE A 1 98 ? -9.723 5.903 8.958 1.00 89.06 98 ILE A N 1
ATOM 787 C CA . ILE A 1 98 ? -8.467 5.298 8.512 1.00 89.06 98 ILE A CA 1
ATOM 788 C C . ILE A 1 98 ? -7.484 6.379 8.076 1.00 89.06 98 ILE A C 1
ATOM 790 O O . ILE A 1 98 ? -6.357 6.350 8.551 1.00 89.06 98 ILE A O 1
ATOM 794 N N . VAL A 1 99 ? -7.918 7.374 7.294 1.00 85.88 99 VAL A N 1
ATOM 795 C CA . VAL A 1 99 ? -7.081 8.525 6.908 1.00 85.88 99 VAL A CA 1
ATOM 796 C C . VAL A 1 99 ? -6.492 9.220 8.135 1.00 85.88 99 VAL A C 1
ATOM 798 O O . VAL A 1 99 ? -5.281 9.393 8.225 1.00 85.88 99 VAL A O 1
ATOM 801 N N . TYR A 1 100 ? -7.311 9.539 9.142 1.00 81.94 100 TYR A N 1
ATOM 802 C CA . TYR A 1 100 ? -6.788 10.162 10.362 1.00 81.94 100 TYR A CA 1
ATOM 803 C C . TYR A 1 100 ? -5.877 9.231 11.163 1.00 81.94 100 TYR A C 1
ATOM 805 O O . TYR A 1 100 ? -4.832 9.662 11.641 1.00 81.94 100 TYR A O 1
ATOM 813 N N . LEU A 1 101 ? -6.262 7.963 11.326 1.00 85.31 101 LEU A N 1
ATOM 814 C CA . LEU A 1 101 ? -5.506 6.986 12.111 1.00 85.31 101 LEU A CA 1
ATOM 815 C C . LEU A 1 101 ? -4.226 6.501 11.434 1.00 85.31 101 LEU A C 1
ATOM 817 O O . LEU A 1 101 ? -3.415 5.861 12.102 1.00 85.31 101 LEU A O 1
ATOM 821 N N . CYS A 1 102 ? -4.062 6.760 10.138 1.00 87.75 102 CYS A N 1
ATOM 822 C CA . CYS A 1 102 ? -2.877 6.372 9.393 1.00 87.75 102 CYS A CA 1
ATOM 823 C C . CYS A 1 102 ? -1.646 7.194 9.801 1.00 87.75 102 CYS A C 1
ATOM 825 O O . CYS A 1 102 ? -0.526 6.708 9.663 1.00 87.75 102 CYS A O 1
ATOM 827 N N . HIS A 1 103 ? -1.847 8.387 10.374 1.00 84.81 103 HIS A N 1
ATOM 828 C CA . HIS A 1 103 ? -0.759 9.239 10.846 1.00 84.81 103 HIS A CA 1
ATOM 829 C C . HIS A 1 103 ? 0.110 8.526 11.913 1.00 84.81 103 HIS A C 1
ATOM 831 O O . HIS A 1 103 ? -0.444 7.896 12.826 1.00 84.81 103 HIS A O 1
ATOM 837 N N . PRO A 1 104 ? 1.455 8.661 11.871 1.00 81.69 104 PRO A N 1
ATOM 838 C CA . PRO A 1 104 ? 2.383 7.954 12.765 1.00 81.69 104 PRO A CA 1
ATOM 839 C C . PRO A 1 104 ? 2.059 8.077 14.257 1.00 81.69 104 PRO A C 1
ATOM 841 O O . PRO A 1 104 ? 2.088 7.085 14.985 1.00 81.69 104 PRO A O 1
ATOM 844 N N . ASP A 1 105 ? 1.659 9.269 14.709 1.00 82.56 105 ASP A N 1
ATOM 845 C CA . ASP A 1 105 ? 1.288 9.533 16.111 1.00 82.56 105 ASP A CA 1
ATOM 846 C C . ASP A 1 105 ? 0.160 8.629 16.644 1.00 82.56 105 ASP A C 1
ATOM 848 O O . ASP A 1 105 ? 0.031 8.429 17.857 1.00 82.56 105 ASP A O 1
ATOM 852 N N . PHE A 1 106 ? -0.668 8.063 15.760 1.00 86.62 106 PHE A N 1
ATOM 853 C CA . PHE A 1 106 ? -1.760 7.165 16.132 1.00 86.62 106 PHE A CA 1
ATOM 854 C C . PHE A 1 106 ? -1.407 5.681 15.997 1.0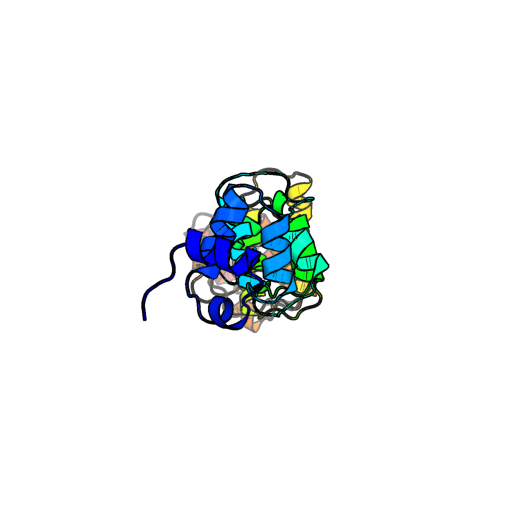0 86.62 106 PHE A C 1
ATOM 856 O O . PHE A 1 106 ? -2.181 4.831 16.452 1.00 86.62 106 PHE A O 1
ATOM 863 N N . LEU A 1 107 ? -0.223 5.335 15.480 1.00 89.00 107 LEU A N 1
ATOM 864 C CA . LEU A 1 107 ? 0.242 3.951 15.390 1.00 89.00 107 LEU A CA 1
ATOM 865 C C . LEU A 1 107 ? 0.239 3.221 16.751 1.00 89.00 107 LEU A C 1
ATOM 867 O O . LEU A 1 107 ? -0.227 2.075 16.799 1.00 89.00 107 LEU A O 1
ATOM 871 N N . PRO A 1 108 ? 0.667 3.829 17.882 1.00 89.12 108 PRO A N 1
ATOM 872 C CA . PRO A 1 108 ? 0.547 3.193 19.195 1.00 89.12 108 PRO A CA 1
ATOM 873 C C . PRO A 1 108 ? -0.904 2.853 19.560 1.00 89.12 108 PRO A C 1
ATOM 875 O O . PRO A 1 108 ? -1.176 1.770 20.082 1.00 89.12 108 PRO A O 1
ATOM 878 N N . ALA A 1 109 ? -1.849 3.744 19.247 1.00 88.75 109 ALA A N 1
ATOM 879 C CA . ALA A 1 109 ? -3.268 3.516 19.501 1.00 88.75 109 ALA A CA 1
ATOM 880 C C . ALA A 1 109 ? -3.812 2.374 18.634 1.00 88.75 109 ALA A C 1
ATOM 882 O O . ALA A 1 109 ? -4.478 1.480 19.158 1.00 88.75 109 ALA A O 1
ATOM 883 N N . LEU A 1 110 ? -3.480 2.343 17.339 1.00 90.25 110 LEU A N 1
ATOM 884 C CA . LEU A 1 110 ? -3.881 1.258 16.442 1.00 90.25 110 LEU A CA 1
ATOM 885 C C . LEU A 1 110 ? -3.346 -0.102 16.916 1.00 90.25 110 LEU A C 1
ATOM 887 O O . LEU A 1 110 ? -4.105 -1.071 16.960 1.00 90.25 110 LEU A O 1
ATOM 891 N N . LYS A 1 111 ? -2.070 -0.174 17.321 1.00 92.06 111 LYS A N 1
ATOM 892 C CA . LYS A 1 111 ? -1.453 -1.390 17.882 1.00 92.06 111 LYS A CA 1
ATOM 893 C C . LYS A 1 111 ? -2.223 -1.899 19.101 1.00 92.06 111 LYS A C 1
ATOM 895 O O . LYS A 1 111 ? -2.550 -3.084 19.168 1.00 92.06 111 LYS A O 1
ATOM 900 N N . ARG A 1 112 ? -2.572 -1.004 20.033 1.00 90.94 112 ARG A N 1
ATOM 901 C CA . ARG A 1 112 ? -3.366 -1.347 21.226 1.00 90.94 112 ARG A CA 1
ATOM 902 C C . ARG A 1 112 ? -4.772 -1.821 20.863 1.00 90.94 112 ARG A C 1
ATOM 904 O O . ARG A 1 112 ? -5.184 -2.884 21.318 1.00 90.94 112 ARG A O 1
ATOM 911 N N . LEU A 1 113 ? -5.477 -1.094 19.992 1.00 90.44 113 LEU A N 1
ATOM 912 C CA . LEU A 1 113 ? -6.817 -1.465 19.517 1.00 90.44 113 LEU A CA 1
ATOM 913 C C . LEU A 1 113 ? -6.816 -2.843 18.832 1.00 90.44 113 LEU A C 1
ATOM 915 O O . LEU A 1 113 ? -7.695 -3.667 19.075 1.00 90.44 113 LEU A O 1
ATOM 919 N N . ARG A 1 114 ? -5.803 -3.139 18.017 1.00 91.44 114 ARG A N 1
ATOM 920 C CA . ARG A 1 114 ? -5.642 -4.457 17.390 1.00 91.44 114 ARG A CA 1
ATOM 921 C C . ARG A 1 114 ? -5.360 -5.554 18.416 1.00 91.44 114 ARG A C 1
ATOM 923 O O . ARG A 1 114 ? -5.960 -6.622 18.320 1.00 91.44 114 ARG A O 1
ATOM 930 N N . ALA A 1 115 ? -4.510 -5.293 19.411 1.00 90.75 115 ALA A N 1
ATOM 931 C CA . ALA A 1 115 ? -4.166 -6.262 20.455 1.00 90.75 115 ALA A CA 1
ATOM 932 C C . ALA A 1 115 ? -5.376 -6.698 21.300 1.00 90.75 115 ALA A C 1
ATOM 934 O O . ALA A 1 115 ? -5.450 -7.854 21.711 1.00 90.75 115 ALA A O 1
ATOM 935 N N . ILE A 1 116 ? -6.348 -5.807 21.517 1.00 89.50 116 ILE A N 1
ATOM 936 C CA . ILE A 1 116 ? -7.602 -6.136 22.214 1.00 89.50 116 ILE A CA 1
ATOM 937 C C . ILE A 1 116 ? -8.661 -6.788 21.315 1.00 89.50 116 ILE A C 1
ATOM 939 O O . ILE A 1 116 ? -9.720 -7.148 21.814 1.00 89.50 116 ILE A O 1
ATOM 943 N N . GLY A 1 117 ? -8.412 -6.947 20.011 1.00 88.88 117 GLY A N 1
ATOM 944 C CA . GLY A 1 117 ? -9.335 -7.603 19.079 1.00 88.88 117 GLY A CA 1
ATOM 945 C C . GLY A 1 117 ? -10.268 -6.670 18.299 1.00 88.88 117 GLY A C 1
ATOM 946 O O . GLY A 1 117 ? -11.227 -7.152 17.693 1.00 88.88 117 GLY A O 1
ATOM 947 N N . VAL A 1 118 ? -10.012 -5.354 18.262 1.00 90.25 118 VAL A N 1
ATOM 948 C CA . VAL A 1 118 ? -10.721 -4.455 17.332 1.00 90.25 118 VAL A CA 1
ATOM 949 C C . VAL A 1 118 ? -10.348 -4.835 15.903 1.00 90.25 118 VAL A C 1
ATOM 951 O O . VAL A 1 118 ? -9.172 -4.891 15.540 1.00 90.25 118 VAL A O 1
ATOM 954 N N . THR A 1 119 ? -11.359 -5.087 15.073 1.00 90.56 119 THR A N 1
ATOM 955 C CA . THR A 1 119 ? -11.135 -5.376 13.652 1.00 90.56 119 THR A CA 1
ATOM 956 C C . THR A 1 119 ? -10.774 -4.085 12.923 1.00 90.56 119 THR A C 1
ATOM 958 O O . THR A 1 119 ? -11.388 -3.048 13.166 1.00 90.56 119 THR A O 1
ATOM 961 N N . ALA A 1 120 ? -9.802 -4.149 12.017 1.00 91.88 120 ALA A N 1
ATOM 962 C CA . ALA A 1 120 ? -9.400 -3.019 11.187 1.00 91.88 120 ALA A CA 1
ATOM 963 C C . ALA A 1 120 ? -9.276 -3.466 9.734 1.00 91.88 120 ALA A C 1
ATOM 965 O O . ALA A 1 120 ? -8.780 -4.570 9.490 1.00 91.88 120 ALA A O 1
ATOM 966 N N . ASP A 1 121 ? -9.701 -2.609 8.811 1.00 94.12 121 ASP A N 1
ATOM 967 C CA . ASP A 1 121 ? -9.466 -2.776 7.382 1.00 94.12 121 ASP A CA 1
ATOM 968 C C . ASP A 1 121 ? -8.010 -2.435 7.060 1.00 94.12 121 ASP A C 1
ATOM 970 O O . ASP A 1 121 ? -7.649 -1.322 6.683 1.00 94.12 121 ASP A O 1
ATOM 974 N N . LEU A 1 122 ? -7.146 -3.416 7.293 1.00 93.69 122 LEU A N 1
ATOM 975 C CA . LEU A 1 122 ? -5.715 -3.262 7.107 1.00 93.69 122 LEU A CA 1
ATOM 976 C C . LEU A 1 122 ? -5.316 -3.122 5.630 1.00 93.69 122 LEU A C 1
ATOM 978 O O . LEU A 1 122 ? -4.251 -2.583 5.366 1.00 93.69 122 LEU A O 1
ATOM 982 N N . ALA A 1 123 ? -6.142 -3.577 4.681 1.00 94.69 123 ALA A N 1
ATOM 983 C CA . ALA A 1 123 ? -5.890 -3.345 3.259 1.00 94.69 123 ALA A CA 1
ATOM 984 C C . ALA A 1 123 ? -5.952 -1.846 2.952 1.00 94.69 123 ALA A C 1
ATOM 986 O O . ALA A 1 123 ? -5.053 -1.306 2.317 1.00 94.69 123 ALA A O 1
ATOM 987 N N . LYS A 1 124 ? -6.950 -1.160 3.511 1.00 92.94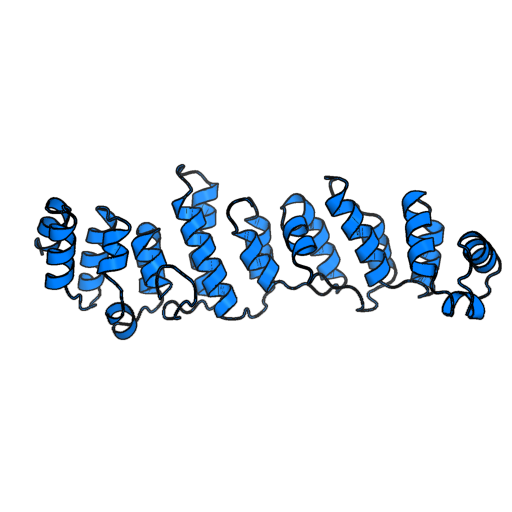 124 LYS A N 1
ATOM 988 C CA . LYS A 1 124 ? -7.080 0.286 3.368 1.00 92.94 124 LYS A CA 1
ATOM 989 C C . LYS A 1 124 ? -6.038 1.079 4.158 1.00 92.94 124 LYS A C 1
ATOM 991 O O . LYS A 1 124 ? -5.563 2.097 3.678 1.00 92.94 124 LYS A O 1
ATOM 996 N N . PHE A 1 125 ? -5.633 0.616 5.344 1.00 93.56 125 PHE A N 1
ATOM 997 C CA . PHE A 1 125 ? -4.482 1.222 6.032 1.00 93.56 125 PHE A CA 1
ATOM 998 C C . PHE A 1 125 ? -3.193 1.106 5.208 1.00 93.56 125 PHE A C 1
ATOM 1000 O O . PHE A 1 125 ? -2.364 2.007 5.274 1.00 93.56 125 PHE A O 1
ATOM 1007 N N . LEU A 1 126 ? -3.015 0.015 4.453 1.00 94.31 126 LEU A N 1
ATOM 1008 C CA . LEU A 1 126 ? -1.835 -0.169 3.613 1.00 94.31 126 LEU A CA 1
ATOM 1009 C C . LEU A 1 126 ? -1.788 0.865 2.481 1.00 94.31 126 LEU A C 1
ATOM 1011 O O . LEU A 1 126 ? -0.776 1.547 2.346 1.00 94.31 126 LEU A O 1
ATOM 1015 N N . THR A 1 127 ? -2.877 1.023 1.724 1.00 93.12 127 THR A N 1
ATOM 1016 C CA . THR A 1 127 ? -2.926 1.974 0.600 1.00 93.12 127 THR A CA 1
ATOM 1017 C C . THR A 1 127 ? -2.815 3.419 1.081 1.00 93.12 127 THR A C 1
ATOM 1019 O O . THR A 1 127 ? -1.968 4.160 0.601 1.00 93.12 127 THR A O 1
ATOM 1022 N N . VAL A 1 128 ? -3.565 3.797 2.121 1.00 91.94 128 VAL A N 1
ATOM 1023 C CA . VAL A 1 128 ? -3.528 5.159 2.685 1.00 91.94 128 VAL A CA 1
ATOM 1024 C C . VAL A 1 128 ? -2.150 5.511 3.261 1.00 91.94 128 VAL A C 1
ATOM 1026 O O . VAL A 1 128 ? -1.759 6.675 3.259 1.00 91.94 128 VAL A O 1
ATOM 1029 N N . SER A 1 129 ? -1.373 4.526 3.732 1.00 91.31 129 SER A N 1
ATOM 1030 C CA . SER A 1 129 ? -0.037 4.785 4.292 1.00 91.31 129 SER A CA 1
ATOM 1031 C C . SER A 1 129 ? 1.007 5.252 3.277 1.00 91.31 129 SER A C 1
ATOM 1033 O O . SER A 1 129 ? 2.052 5.736 3.705 1.00 91.31 129 SER A O 1
ATOM 1035 N N . VAL A 1 130 ? 0.727 5.115 1.978 1.00 89.38 130 VAL A N 1
ATOM 1036 C CA . VAL A 1 130 ? 1.602 5.533 0.869 1.00 89.38 130 VAL A CA 1
ATOM 1037 C C . VAL A 1 130 ? 0.989 6.650 0.015 1.00 89.38 130 VAL A C 1
ATOM 1039 O O . VAL A 1 130 ? 1.556 7.013 -1.009 1.00 89.38 130 VAL A O 1
ATOM 1042 N N . GLU A 1 131 ? -0.163 7.203 0.407 1.00 85.88 131 GLU A N 1
ATOM 1043 C CA . GLU A 1 131 ? -0.747 8.367 -0.268 1.00 85.88 131 GLU A CA 1
ATOM 1044 C C . GLU A 1 131 ? 0.065 9.641 0.045 1.00 85.88 131 GLU A C 1
ATOM 1046 O O . GLU A 1 131 ? 0.522 9.837 1.174 1.00 85.88 131 GLU A O 1
ATOM 1051 N N . ALA A 1 132 ? 0.218 10.505 -0.968 1.00 58.16 132 ALA A N 1
ATOM 1052 C CA . ALA A 1 132 ? 1.226 11.570 -1.133 1.00 58.16 132 ALA A CA 1
ATOM 1053 C C . ALA A 1 132 ? 1.408 12.603 0.005 1.00 58.16 132 ALA A C 1
ATOM 1055 O O . ALA A 1 132 ? 2.343 13.396 -0.031 1.00 58.16 132 ALA A O 1
ATOM 1056 N N . ASP A 1 133 ? 0.569 12.585 1.039 1.00 59.91 133 ASP A N 1
ATOM 1057 C CA . ASP A 1 133 ? 0.603 13.542 2.151 1.00 59.91 133 ASP A CA 1
ATOM 1058 C C . ASP A 1 133 ? 1.040 12.913 3.486 1.00 59.91 133 ASP A C 1
ATOM 1060 O O . ASP A 1 133 ? 0.960 13.547 4.548 1.00 59.91 133 ASP A O 1
ATOM 1064 N N . HIS A 1 134 ? 1.429 11.636 3.489 1.00 60.62 134 HIS A N 1
ATOM 1065 C CA . HIS A 1 134 ? 1.532 10.858 4.717 1.00 60.62 134 HIS A CA 1
ATOM 1066 C C . HIS A 1 134 ? 2.921 10.232 4.887 1.00 60.62 134 HIS A C 1
ATOM 1068 O O . HIS A 1 134 ? 3.209 9.172 4.346 1.00 60.62 134 HIS A O 1
ATOM 1074 N N . TYR A 1 135 ? 3.741 10.840 5.756 1.00 66.75 135 TYR A N 1
ATOM 1075 C CA . TYR A 1 135 ? 4.990 10.290 6.317 1.00 66.75 135 TYR A CA 1
ATOM 1076 C C . TYR A 1 135 ? 4.730 9.049 7.199 1.00 66.75 135 TYR A C 1
ATOM 1078 O O . TYR A 1 135 ? 5.067 9.009 8.379 1.00 66.75 135 TYR A O 1
ATOM 1086 N N . SER A 1 136 ? 4.043 8.040 6.662 1.00 86.19 136 SER A N 1
ATOM 1087 C CA . SER A 1 136 ? 3.460 6.919 7.406 1.00 86.19 136 SER A CA 1
ATOM 1088 C C . SER A 1 136 ? 4.208 5.611 7.170 1.00 86.19 136 SER A C 1
ATOM 1090 O O . SER A 1 136 ? 3.625 4.529 7.242 1.00 86.19 136 SER A O 1
ATOM 1092 N N . LEU A 1 137 ? 5.523 5.690 6.957 1.00 88.44 137 LEU A N 1
ATOM 1093 C CA . LEU A 1 137 ? 6.390 4.532 6.739 1.00 88.44 137 LEU A CA 1
ATOM 1094 C C . LEU A 1 137 ? 6.263 3.489 7.858 1.00 88.44 137 LEU A C 1
ATOM 1096 O O . LEU A 1 137 ? 6.159 2.288 7.607 1.00 88.44 137 LEU A O 1
ATOM 1100 N N . GLU A 1 138 ? 6.204 3.934 9.114 1.00 89.69 138 GLU A N 1
ATOM 1101 C CA . GLU A 1 138 ? 6.014 3.029 10.250 1.00 89.69 138 GLU A CA 1
ATOM 1102 C C . GLU A 1 138 ? 4.655 2.312 10.213 1.00 89.69 138 GLU A C 1
ATOM 1104 O O . GLU A 1 138 ? 4.555 1.153 10.630 1.00 89.69 138 GLU A O 1
ATOM 1109 N N . MET A 1 139 ? 3.612 2.982 9.707 1.00 91.88 139 MET A N 1
ATOM 1110 C CA . MET A 1 139 ? 2.286 2.395 9.508 1.00 91.88 139 MET A CA 1
ATOM 1111 C C . MET A 1 139 ? 2.327 1.351 8.393 1.00 91.88 139 MET A C 1
ATOM 1113 O O . MET A 1 139 ? 1.908 0.216 8.618 1.00 91.88 139 MET A O 1
ATOM 1117 N N . PHE A 1 140 ? 2.908 1.694 7.240 1.00 93.69 140 PHE A N 1
ATOM 1118 C CA . PHE A 1 140 ? 3.137 0.774 6.124 1.00 93.69 140 PHE A CA 1
ATOM 1119 C C . PHE A 1 140 ? 3.874 -0.493 6.586 1.00 93.69 140 PHE A C 1
ATOM 1121 O O . PHE A 1 140 ? 3.464 -1.627 6.306 1.00 93.69 140 PHE A O 1
ATOM 1128 N N . HIS A 1 141 ? 4.948 -0.318 7.364 1.00 92.31 141 HIS A N 1
ATOM 1129 C CA . HIS A 1 141 ? 5.708 -1.428 7.924 1.00 92.31 141 HIS A CA 1
ATOM 1130 C C . HIS A 1 141 ? 4.871 -2.301 8.848 1.00 92.31 141 HIS A C 1
ATOM 1132 O O . HIS A 1 141 ? 4.780 -3.510 8.616 1.00 92.31 141 HIS A O 1
ATOM 1138 N N . TYR A 1 142 ? 4.214 -1.681 9.826 1.00 93.31 142 TYR A N 1
ATOM 1139 C CA . TYR A 1 142 ? 3.356 -2.372 10.776 1.00 93.31 142 TYR A CA 1
ATOM 1140 C C . TYR A 1 142 ? 2.248 -3.178 10.092 1.00 93.31 142 TYR A C 1
ATOM 1142 O O . TYR A 1 142 ? 2.011 -4.326 10.465 1.00 93.31 142 TYR A O 1
ATOM 1150 N N . VAL A 1 143 ? 1.574 -2.594 9.101 1.00 94.56 143 VAL A N 1
ATOM 1151 C CA . VAL A 1 143 ? 0.453 -3.229 8.404 1.00 94.56 143 VAL A CA 1
ATOM 1152 C C . VAL A 1 143 ? 0.919 -4.477 7.653 1.00 94.56 143 VAL A C 1
ATOM 1154 O O . VAL A 1 143 ? 0.311 -5.539 7.815 1.00 94.56 143 VAL A O 1
ATOM 1157 N N . LEU A 1 144 ? 2.027 -4.400 6.911 1.00 93.69 144 LEU A N 1
ATOM 1158 C CA . LEU A 1 144 ? 2.595 -5.559 6.209 1.00 93.69 144 LEU A CA 1
ATOM 1159 C C . LEU A 1 144 ? 3.092 -6.659 7.161 1.00 93.69 144 LEU A C 1
ATOM 1161 O O . LEU A 1 144 ? 2.974 -7.842 6.848 1.00 93.69 144 LEU A O 1
ATOM 1165 N N . ASP A 1 145 ? 3.569 -6.299 8.354 1.00 94.00 145 ASP A N 1
ATOM 1166 C CA . ASP A 1 145 ? 4.071 -7.265 9.341 1.00 94.00 145 ASP A CA 1
ATOM 1167 C C . ASP A 1 145 ? 2.954 -8.050 10.059 1.00 94.00 145 ASP A C 1
ATOM 1169 O O . ASP A 1 145 ? 3.231 -8.981 10.819 1.00 94.00 145 ASP A O 1
ATOM 1173 N N . THR A 1 146 ? 1.677 -7.733 9.815 1.00 89.62 146 THR A N 1
ATOM 1174 C CA . THR A 1 146 ? 0.535 -8.396 10.475 1.00 89.62 146 THR A CA 1
ATOM 1175 C C . THR A 1 146 ? 0.285 -9.848 10.032 1.00 89.62 146 THR A C 1
ATOM 1177 O O . THR A 1 146 ? -0.657 -10.470 10.523 1.00 89.62 146 THR A O 1
ATOM 1180 N N . GLN A 1 147 ? 1.123 -10.408 9.146 1.00 80.19 147 GLN A N 1
ATOM 1181 C CA . GLN A 1 147 ? 1.050 -11.783 8.613 1.00 80.19 147 GLN A CA 1
ATOM 1182 C C . GLN A 1 147 ? -0.293 -12.155 7.959 1.00 80.19 147 GLN A C 1
ATOM 1184 O O . GLN A 1 147 ? -0.615 -13.335 7.812 1.00 80.19 147 GLN A O 1
ATOM 1189 N N . GLN A 1 148 ? -1.093 -11.166 7.565 1.00 87.94 148 GLN A N 1
ATOM 1190 C CA . GLN A 1 148 ? -2.315 -11.406 6.809 1.00 87.94 148 GLN A CA 1
ATOM 1191 C C . GLN A 1 148 ? -2.027 -11.478 5.307 1.00 87.94 148 GLN A C 1
ATOM 1193 O O . GLN A 1 148 ? -1.067 -10.893 4.811 1.00 87.94 148 GLN A O 1
ATOM 1198 N N . THR A 1 149 ? -2.907 -12.150 4.572 1.00 91.62 149 THR A N 1
ATOM 1199 C CA . THR A 1 149 ? -2.904 -12.112 3.109 1.00 91.62 149 THR A CA 1
ATOM 1200 C C . THR A 1 149 ? -3.688 -10.895 2.635 1.00 91.62 149 THR A C 1
ATOM 1202 O O . THR A 1 149 ? -4.844 -10.717 3.024 1.00 91.62 149 THR A O 1
ATOM 1205 N N . PHE A 1 150 ? -3.068 -10.073 1.794 1.00 95.19 150 PHE A N 1
ATOM 1206 C CA . PHE A 1 150 ? -3.725 -8.935 1.159 1.00 95.19 150 PHE A CA 1
ATOM 1207 C C . PHE A 1 150 ? -4.338 -9.347 -0.184 1.00 95.19 150 PHE A C 1
ATOM 1209 O O . PHE A 1 150 ? -3.801 -10.239 -0.846 1.00 95.19 150 PHE A O 1
ATOM 1216 N N . PRO A 1 151 ? -5.448 -8.716 -0.605 1.00 93.75 151 PRO A N 1
ATOM 1217 C CA . PRO A 1 151 ? -5.904 -8.815 -1.983 1.00 93.75 151 PRO A CA 1
ATOM 1218 C C . PRO A 1 151 ? -4.810 -8.342 -2.942 1.00 93.75 151 PRO A C 1
ATOM 1220 O O . PRO A 1 151 ? -4.126 -7.355 -2.678 1.00 93.75 151 PRO A O 1
ATOM 1223 N N . GLU A 1 152 ? -4.687 -9.020 -4.076 1.00 91.75 152 GLU A N 1
ATOM 1224 C CA . GLU A 1 152 ? -3.704 -8.692 -5.111 1.00 91.75 152 GLU A CA 1
ATOM 1225 C C . GLU A 1 152 ? -3.859 -7.248 -5.612 1.00 91.75 152 GLU A C 1
ATOM 1227 O O . GLU A 1 152 ? -2.882 -6.512 -5.713 1.00 91.75 152 GLU A O 1
ATOM 1232 N N . THR A 1 153 ? -5.106 -6.802 -5.796 1.00 92.12 153 THR A N 1
ATOM 1233 C CA . THR A 1 153 ? -5.438 -5.426 -6.187 1.00 92.12 153 THR A CA 1
ATOM 1234 C C . THR A 1 153 ? -4.955 -4.395 -5.169 1.00 92.12 153 THR A C 1
ATOM 1236 O O . THR A 1 153 ? -4.479 -3.341 -5.561 1.00 92.12 153 THR A O 1
ATOM 1239 N N . THR A 1 154 ? -5.020 -4.703 -3.868 1.00 94.50 154 THR A N 1
ATOM 1240 C CA . THR A 1 154 ? -4.522 -3.812 -2.808 1.00 94.50 154 THR A CA 1
ATOM 1241 C C . THR A 1 154 ? -3.007 -3.674 -2.876 1.00 94.50 154 THR A C 1
ATOM 1243 O O . THR A 1 154 ? -2.491 -2.567 -2.741 1.00 94.50 154 THR A O 1
ATOM 1246 N N . LEU A 1 155 ? -2.280 -4.779 -3.078 1.00 95.56 155 LEU A N 1
ATOM 1247 C CA . LEU A 1 155 ? -0.823 -4.727 -3.211 1.00 95.56 155 LEU A CA 1
ATOM 1248 C C . LEU A 1 155 ? -0.417 -3.929 -4.453 1.00 95.56 155 LEU A C 1
ATOM 1250 O O . LEU A 1 155 ? 0.514 -3.133 -4.369 1.00 95.56 155 LEU A O 1
ATOM 1254 N N . ALA A 1 156 ? -1.123 -4.114 -5.570 1.00 93.75 156 ALA A N 1
ATOM 1255 C CA . ALA A 1 156 ? -0.862 -3.395 -6.811 1.00 93.75 156 ALA A CA 1
ATOM 1256 C C . ALA A 1 156 ? -1.141 -1.892 -6.685 1.00 93.75 156 ALA A C 1
ATOM 1258 O O . ALA A 1 156 ? -0.265 -1.095 -6.997 1.00 93.75 156 ALA A O 1
ATOM 1259 N N . GLU A 1 157 ? -2.297 -1.506 -6.141 1.00 93.44 157 GLU A N 1
ATOM 1260 C CA . GLU A 1 157 ? -2.634 -0.105 -5.850 1.00 93.44 157 GLU A CA 1
ATOM 1261 C C . GLU A 1 157 ? -1.589 0.539 -4.929 1.00 93.44 157 GLU A C 1
ATOM 1263 O O . GLU A 1 157 ? -1.071 1.610 -5.228 1.00 93.44 157 GLU A O 1
ATOM 1268 N N . THR A 1 158 ? -1.203 -0.153 -3.851 1.00 94.56 158 THR A N 1
ATOM 1269 C CA . THR A 1 158 ? -0.151 0.323 -2.937 1.00 94.56 158 THR A CA 1
ATOM 1270 C C . THR A 1 158 ? 1.184 0.498 -3.665 1.00 94.56 158 THR A C 1
ATOM 1272 O O . THR A 1 158 ? 1.899 1.460 -3.409 1.00 94.56 158 THR A O 1
ATOM 1275 N N . ALA A 1 159 ? 1.542 -0.423 -4.564 1.00 94.38 159 ALA A N 1
ATOM 1276 C CA . ALA A 1 159 ? 2.788 -0.346 -5.316 1.00 94.38 159 ALA A CA 1
ATOM 1277 C C . ALA A 1 159 ? 2.798 0.843 -6.283 1.00 94.38 159 ALA A C 1
ATOM 1279 O O . ALA A 1 159 ? 3.803 1.541 -6.343 1.00 94.38 159 ALA A O 1
ATOM 1280 N N . VAL A 1 160 ? 1.692 1.107 -6.985 1.00 92.81 160 VAL A N 1
ATOM 1281 C CA . VAL A 1 160 ? 1.570 2.273 -7.876 1.00 92.81 160 VAL A CA 1
ATOM 1282 C C . VAL A 1 160 ? 1.688 3.569 -7.080 1.00 92.81 160 VAL A C 1
ATOM 1284 O O . VAL A 1 160 ? 2.535 4.396 -7.397 1.00 92.81 160 VAL A O 1
ATOM 1287 N N . LEU A 1 161 ? 0.922 3.707 -5.992 1.00 91.25 161 LEU A N 1
ATOM 1288 C CA . LEU A 1 161 ? 0.991 4.883 -5.118 1.00 91.25 161 LEU A CA 1
ATOM 1289 C C . LEU A 1 161 ? 2.406 5.104 -4.568 1.00 91.25 161 LEU A C 1
ATOM 1291 O O . LEU A 1 161 ? 2.888 6.231 -4.540 1.00 91.25 161 LEU A O 1
ATOM 1295 N N . LEU A 1 162 ? 3.097 4.026 -4.186 1.00 91.69 162 LEU A N 1
ATOM 1296 C CA . LEU A 1 162 ? 4.478 4.095 -3.721 1.00 91.69 162 LEU A CA 1
ATOM 1297 C C . LEU A 1 162 ? 5.454 4.513 -4.834 1.00 91.69 162 LEU A C 1
ATOM 1299 O O . LEU A 1 162 ? 6.377 5.275 -4.564 1.00 91.69 162 LEU A O 1
ATOM 1303 N N . LEU A 1 163 ? 5.276 4.038 -6.070 1.00 90.38 163 LEU A N 1
ATOM 1304 C CA . LEU A 1 163 ? 6.102 4.456 -7.208 1.00 90.38 163 LEU A CA 1
ATOM 1305 C C . LEU A 1 163 ? 5.904 5.942 -7.522 1.00 90.38 163 LEU A C 1
ATOM 1307 O O . LEU A 1 163 ? 6.897 6.633 -7.742 1.00 90.38 163 LEU A O 1
ATOM 1311 N N . SER A 1 164 ? 4.661 6.434 -7.478 1.00 86.75 164 SER A N 1
ATOM 1312 C CA . SER A 1 164 ? 4.349 7.860 -7.622 1.00 86.75 164 SER A CA 1
ATOM 1313 C C . SER A 1 164 ? 4.956 8.688 -6.486 1.00 86.75 164 SER A C 1
ATOM 1315 O O . SER A 1 164 ? 5.621 9.683 -6.746 1.00 86.75 164 SER A O 1
ATOM 1317 N N . LEU A 1 165 ? 4.818 8.238 -5.233 1.00 86.00 165 LEU A N 1
ATOM 1318 C CA . LEU A 1 165 ? 5.432 8.892 -4.073 1.00 86.00 165 LEU A CA 1
ATOM 1319 C C . LEU A 1 165 ? 6.959 8.996 -4.226 1.00 86.00 165 LEU A C 1
ATOM 1321 O O . LEU A 1 165 ? 7.540 10.045 -3.971 1.00 86.00 165 LEU A O 1
ATOM 1325 N N . LEU A 1 166 ? 7.609 7.915 -4.665 1.00 86.38 166 LEU A N 1
ATOM 1326 C CA . LEU A 1 166 ? 9.053 7.887 -4.902 1.00 86.38 166 LEU A CA 1
ATOM 1327 C C . LEU A 1 166 ? 9.485 8.742 -6.102 1.00 86.38 166 LEU A C 1
ATOM 1329 O O . LEU A 1 166 ? 10.625 9.190 -6.122 1.00 86.38 166 LEU A O 1
ATOM 1333 N N . HIS A 1 167 ? 8.621 8.934 -7.102 1.00 83.31 167 HIS A N 1
ATOM 1334 C CA . HIS A 1 167 ? 8.883 9.831 -8.232 1.00 83.31 167 HIS A CA 1
ATOM 1335 C C . HIS A 1 167 ? 8.898 11.302 -7.793 1.00 83.31 167 HIS A C 1
ATOM 1337 O O . HIS A 1 167 ? 9.732 12.073 -8.258 1.00 83.31 167 HIS A O 1
ATOM 1343 N N . ASP A 1 168 ? 8.009 11.673 -6.868 1.00 79.88 168 ASP A N 1
ATOM 1344 C CA . ASP A 1 168 ? 7.882 13.045 -6.370 1.00 79.88 168 ASP A CA 1
ATOM 1345 C C . ASP A 1 168 ? 8.953 13.423 -5.323 1.00 79.88 168 ASP A C 1
ATOM 1347 O O . ASP A 1 168 ? 9.135 14.608 -5.020 1.00 79.88 168 ASP A O 1
ATOM 1351 N N . PHE A 1 169 ? 9.683 12.450 -4.759 1.00 74.69 169 PHE A N 1
ATOM 1352 C CA . PHE A 1 169 ? 10.800 12.726 -3.852 1.00 74.69 169 PHE A CA 1
ATOM 1353 C C . PHE A 1 169 ? 12.042 13.207 -4.619 1.00 74.69 169 PHE A C 1
ATOM 1355 O O . PHE A 1 169 ? 12.781 12.430 -5.215 1.00 74.69 169 PHE A O 1
ATOM 1362 N N . ASP A 1 170 ? 12.296 14.514 -4.545 1.00 58.59 170 ASP A N 1
ATOM 1363 C CA . ASP A 1 170 ? 13.435 15.189 -5.194 1.00 58.59 170 ASP A CA 1
ATOM 1364 C C . ASP A 1 170 ? 14.769 14.997 -4.421 1.00 58.59 170 ASP A C 1
ATOM 1366 O O . ASP A 1 170 ? 15.856 15.221 -4.956 1.00 58.59 170 ASP A O 1
ATOM 1370 N N . ASP A 1 171 ? 14.712 14.557 -3.154 1.00 57.97 171 ASP A N 1
ATOM 1371 C CA . ASP A 1 171 ? 15.869 14.447 -2.255 1.00 57.97 171 ASP A CA 1
ATOM 1372 C C . ASP A 1 171 ? 16.231 12.984 -1.927 1.00 57.97 171 ASP A C 1
ATOM 1374 O O . ASP A 1 171 ? 15.432 12.223 -1.390 1.00 57.97 171 ASP A O 1
ATOM 1378 N N . GLN A 1 172 ? 17.493 12.602 -2.168 1.00 62.88 172 GLN A N 1
ATOM 1379 C CA . GLN A 1 172 ? 18.069 11.315 -1.740 1.00 62.88 172 GLN A CA 1
ATOM 1380 C C . GLN A 1 172 ? 18.382 11.307 -0.235 1.00 62.88 172 GLN A C 1
ATOM 1382 O O . GLN A 1 172 ? 19.547 11.267 0.178 1.00 62.88 172 GLN A O 1
ATOM 1387 N N . ASP A 1 173 ? 17.353 11.390 0.595 1.00 71.38 173 ASP A N 1
ATOM 1388 C CA . ASP A 1 173 ? 17.487 11.276 2.042 1.00 71.38 173 ASP A CA 1
ATOM 1389 C C . ASP A 1 173 ? 17.312 9.830 2.551 1.00 71.38 173 ASP A C 1
ATOM 1391 O O . ASP A 1 173 ? 16.971 8.892 1.822 1.00 71.38 173 ASP A O 1
ATOM 1395 N N . ASP A 1 174 ? 17.599 9.635 3.842 1.00 74.12 174 ASP A N 1
ATOM 1396 C CA . ASP A 1 174 ? 17.473 8.337 4.517 1.00 74.12 174 ASP A CA 1
ATOM 1397 C C . ASP A 1 174 ? 16.022 7.808 4.525 1.00 74.12 174 ASP A C 1
ATOM 1399 O O . ASP A 1 174 ? 15.805 6.619 4.784 1.00 74.12 174 ASP A O 1
ATOM 1403 N N . GLU A 1 175 ? 15.024 8.666 4.289 1.00 76.25 175 GLU A N 1
ATOM 1404 C CA . GLU A 1 175 ? 13.612 8.289 4.233 1.00 76.25 175 GLU A CA 1
ATOM 1405 C C . GLU A 1 175 ? 13.252 7.707 2.863 1.00 76.25 175 GLU A C 1
ATOM 1407 O O . GLU A 1 175 ? 12.674 6.618 2.796 1.00 76.25 175 GLU A O 1
ATOM 1412 N N . THR A 1 176 ? 13.704 8.337 1.778 1.00 80.00 176 THR A N 1
ATOM 1413 C CA . THR A 1 176 ? 13.559 7.823 0.408 1.00 80.00 176 THR A CA 1
ATOM 1414 C C . THR A 1 176 ? 14.142 6.414 0.291 1.00 80.00 176 THR A C 1
ATOM 1416 O O . THR A 1 176 ? 13.460 5.489 -0.148 1.00 80.00 176 THR A O 1
ATOM 1419 N N . ALA A 1 177 ? 15.346 6.186 0.828 1.00 83.50 177 ALA A N 1
ATOM 1420 C CA . ALA A 1 177 ? 15.979 4.862 0.843 1.00 83.50 177 ALA A CA 1
ATOM 1421 C C . ALA A 1 177 ? 15.192 3.792 1.635 1.00 83.50 177 ALA A C 1
ATOM 1423 O O . ALA A 1 177 ? 15.390 2.585 1.444 1.00 83.50 177 ALA A O 1
ATOM 1424 N N . GLN A 1 178 ? 14.329 4.195 2.573 1.00 85.25 178 GLN A N 1
ATOM 1425 C CA . GLN A 1 178 ? 13.438 3.271 3.278 1.00 85.25 178 GLN A CA 1
ATOM 1426 C C . GLN A 1 178 ? 12.162 2.990 2.484 1.00 85.25 178 GLN A C 1
ATOM 1428 O O . GLN A 1 178 ? 11.730 1.835 2.440 1.00 85.25 178 GLN A O 1
ATOM 1433 N N . TRP A 1 179 ? 11.603 3.998 1.813 1.00 87.38 179 TRP A N 1
ATOM 1434 C CA . TRP A 1 179 ? 10.467 3.826 0.910 1.00 87.38 179 TRP A CA 1
ATOM 1435 C C . TRP A 1 179 ? 10.810 2.981 -0.320 1.00 87.38 179 TRP A C 1
ATOM 1437 O O . TRP A 1 179 ? 10.004 2.139 -0.711 1.00 87.38 179 TRP A O 1
ATOM 1447 N N . GLU A 1 180 ? 12.029 3.085 -0.856 1.00 87.19 180 GLU A N 1
ATOM 1448 C CA . GLU A 1 180 ? 12.517 2.218 -1.941 1.00 87.19 180 GLU A CA 1
ATOM 1449 C C . GLU A 1 180 ? 12.444 0.728 -1.565 1.00 87.19 180 GLU A C 1
ATOM 1451 O O . GLU A 1 180 ? 12.028 -0.119 -2.358 1.00 87.19 180 GLU A O 1
ATOM 1456 N N . LYS A 1 181 ? 12.756 0.389 -0.307 1.00 90.56 181 LYS A N 1
ATOM 1457 C CA . LYS A 1 181 ? 12.610 -0.986 0.211 1.00 90.56 181 LYS A CA 1
ATOM 1458 C C . LYS A 1 181 ? 11.149 -1.415 0.345 1.00 90.56 181 LYS A C 1
ATOM 1460 O O . LYS A 1 181 ? 10.870 -2.600 0.534 1.00 90.56 181 LYS A O 1
ATOM 1465 N N . GLY A 1 182 ? 10.206 -0.480 0.270 1.00 92.19 182 GLY A N 1
ATOM 1466 C CA . GLY A 1 182 ? 8.777 -0.755 0.300 1.00 92.19 182 GLY A CA 1
ATOM 1467 C C . GLY A 1 182 ? 8.336 -1.651 -0.854 1.00 92.19 182 GLY A C 1
ATOM 1468 O O . GLY A 1 182 ? 7.616 -2.619 -0.609 1.00 92.19 182 GLY A O 1
ATOM 1469 N N . ILE A 1 183 ? 8.854 -1.425 -2.068 1.00 93.12 183 ILE A N 1
ATOM 1470 C CA . ILE A 1 183 ? 8.564 -2.270 -3.237 1.00 93.12 183 ILE A CA 1
ATOM 1471 C C . ILE A 1 183 ? 9.029 -3.710 -2.992 1.00 93.12 183 ILE A C 1
ATOM 1473 O O . ILE A 1 183 ? 8.256 -4.649 -3.176 1.00 93.12 183 ILE A O 1
ATOM 1477 N N . GLU A 1 184 ? 10.247 -3.910 -2.480 1.00 94.06 184 GLU A N 1
ATOM 1478 C CA . GLU A 1 184 ? 10.760 -5.246 -2.136 1.00 94.06 184 GLU A CA 1
ATOM 1479 C C . GLU A 1 184 ? 9.877 -5.964 -1.099 1.00 94.06 184 GLU A C 1
ATOM 1481 O O . GLU A 1 184 ? 9.633 -7.174 -1.191 1.00 94.06 184 GLU A O 1
ATOM 1486 N N . ARG A 1 185 ? 9.345 -5.221 -0.120 1.00 94.75 185 ARG A N 1
ATOM 1487 C CA . ARG A 1 185 ? 8.416 -5.779 0.873 1.00 94.75 185 ARG A CA 1
ATOM 1488 C C . ARG A 1 185 ? 7.071 -6.160 0.258 1.00 94.75 185 ARG A C 1
ATOM 1490 O O . ARG A 1 185 ? 6.543 -7.205 0.629 1.00 94.75 185 ARG A O 1
ATOM 1497 N N . LEU A 1 186 ? 6.540 -5.381 -0.687 1.00 95.50 186 LEU A N 1
ATOM 1498 C CA . LEU A 1 186 ? 5.310 -5.733 -1.408 1.00 95.50 186 LEU A CA 1
ATOM 1499 C C . LEU A 1 186 ? 5.504 -6.979 -2.285 1.00 95.50 186 LEU A C 1
ATOM 1501 O O . LEU A 1 186 ? 4.663 -7.876 -2.258 1.00 95.50 186 LEU A O 1
ATOM 1505 N N . LEU A 1 187 ? 6.644 -7.095 -2.974 1.00 94.62 187 LEU A N 1
ATOM 1506 C CA . LEU A 1 187 ? 7.025 -8.306 -3.715 1.00 94.62 187 LEU A CA 1
ATOM 1507 C C . LEU A 1 187 ? 7.079 -9.529 -2.788 1.00 94.62 187 LEU A C 1
ATOM 1509 O O . LEU A 1 187 ? 6.466 -10.558 -3.064 1.00 94.62 187 LEU A O 1
ATOM 1513 N N . THR A 1 188 ? 7.717 -9.393 -1.622 1.00 93.31 188 THR A N 1
ATOM 1514 C CA . THR A 1 188 ? 7.761 -10.454 -0.598 1.00 93.31 188 THR A CA 1
ATOM 1515 C C . THR A 1 188 ? 6.368 -10.814 -0.063 1.00 93.31 188 THR A C 1
ATOM 1517 O O . THR A 1 188 ? 6.121 -11.968 0.291 1.00 93.31 188 THR A O 1
ATOM 1520 N N . ALA A 1 189 ? 5.447 -9.848 -0.020 1.00 93.75 189 ALA A N 1
ATOM 1521 C CA . ALA A 1 189 ? 4.055 -10.050 0.378 1.00 93.75 189 ALA A CA 1
ATOM 1522 C C . ALA A 1 189 ? 3.186 -10.708 -0.713 1.00 93.75 189 ALA A C 1
ATOM 1524 O O . ALA A 1 189 ? 2.026 -11.025 -0.443 1.00 93.75 189 ALA A O 1
ATOM 1525 N N . GLY A 1 190 ? 3.739 -10.963 -1.905 1.00 94.06 190 GLY A N 1
ATOM 1526 C CA . GLY A 1 190 ? 3.065 -11.668 -2.995 1.00 94.06 190 GLY A CA 1
ATOM 1527 C C . GLY A 1 190 ? 2.484 -10.764 -4.082 1.00 94.06 190 GLY A C 1
ATOM 1528 O O . GLY A 1 190 ? 1.538 -11.175 -4.746 1.00 94.06 190 GLY A O 1
ATOM 1529 N N . LEU A 1 191 ? 3.014 -9.551 -4.256 1.00 95.44 191 LEU A N 1
ATOM 1530 C CA . LEU A 1 191 ? 2.666 -8.685 -5.383 1.00 95.44 191 LEU A CA 1
ATOM 1531 C C . LEU A 1 191 ? 2.995 -9.370 -6.721 1.00 95.44 191 LEU A C 1
ATOM 1533 O O . LEU A 1 191 ? 4.156 -9.699 -6.977 1.00 95.44 191 LEU A O 1
ATOM 1537 N N . ASP A 1 192 ? 1.991 -9.548 -7.583 1.00 94.88 192 ASP A N 1
ATOM 1538 C CA . ASP A 1 192 ? 2.201 -10.007 -8.958 1.00 94.88 192 ASP A CA 1
ATOM 1539 C C . ASP A 1 192 ? 2.588 -8.828 -9.856 1.00 94.88 192 ASP A C 1
ATOM 1541 O O . ASP A 1 192 ? 1.799 -7.921 -10.125 1.00 94.88 192 ASP A O 1
ATOM 1545 N N . VAL A 1 193 ? 3.818 -8.866 -10.363 1.00 94.12 193 VAL A N 1
ATOM 1546 C CA . VAL A 1 193 ? 4.357 -7.851 -11.277 1.00 94.12 193 VAL A CA 1
ATOM 1547 C C . VAL A 1 193 ? 3.712 -7.882 -12.665 1.00 94.12 193 VAL A C 1
ATOM 1549 O O . VAL A 1 193 ? 3.887 -6.949 -13.444 1.00 94.12 193 VAL A O 1
ATOM 1552 N N . ASN A 1 194 ? 2.981 -8.951 -12.992 1.00 93.75 194 ASN A N 1
ATOM 1553 C CA . ASN A 1 194 ? 2.269 -9.110 -14.254 1.00 93.75 194 ASN A CA 1
ATOM 1554 C C . ASN A 1 194 ? 0.776 -8.796 -14.140 1.00 93.75 194 ASN A C 1
ATOM 1556 O O . ASN A 1 194 ? 0.047 -9.065 -15.101 1.00 93.75 194 ASN A O 1
ATOM 1560 N N . LEU A 1 195 ? 0.304 -8.258 -13.014 1.00 91.12 195 LEU A N 1
ATOM 1561 C CA . LEU A 1 195 ? -1.088 -7.855 -12.875 1.00 91.12 195 LEU A CA 1
ATOM 1562 C C . LEU A 1 195 ? -1.416 -6.704 -13.838 1.00 91.12 195 LEU A C 1
ATOM 1564 O O . LEU A 1 195 ? -0.615 -5.788 -14.032 1.00 91.12 195 LEU A O 1
ATOM 1568 N N . ALA A 1 196 ? -2.604 -6.766 -14.441 1.00 90.44 196 ALA A N 1
ATOM 1569 C CA . ALA A 1 196 ? -3.164 -5.633 -15.166 1.00 90.44 196 ALA A CA 1
ATOM 1570 C C . ALA A 1 196 ? -3.790 -4.639 -14.178 1.00 90.44 196 ALA A C 1
ATOM 1572 O O . ALA A 1 196 ? -4.531 -5.036 -13.278 1.00 90.44 196 ALA A O 1
ATOM 1573 N N . LEU A 1 197 ? -3.501 -3.362 -14.369 1.00 88.81 197 LEU A N 1
ATOM 1574 C CA . LEU A 1 197 ? -4.053 -2.249 -13.620 1.00 88.81 197 LEU A CA 1
ATOM 1575 C C . LEU A 1 197 ? -5.300 -1.723 -14.342 1.00 88.81 197 LEU A C 1
ATOM 1577 O O . LEU A 1 197 ? -5.330 -1.638 -15.566 1.00 88.81 197 LEU A O 1
ATOM 1581 N N . ASP A 1 198 ? -6.343 -1.393 -13.581 1.00 82.69 198 ASP A N 1
ATOM 1582 C CA . ASP A 1 198 ? -7.562 -0.762 -14.097 1.00 82.69 198 ASP A CA 1
ATOM 1583 C C . ASP A 1 198 ? -7.676 0.644 -13.503 1.00 82.69 198 ASP A C 1
ATOM 1585 O O . ASP A 1 198 ? -7.541 0.814 -12.291 1.00 82.69 198 ASP A O 1
ATOM 1589 N N . GLY A 1 199 ? -7.921 1.645 -14.351 1.00 80.50 199 GLY A N 1
ATOM 1590 C CA . GLY A 1 199 ? -8.094 3.039 -13.933 1.00 80.50 199 GLY A CA 1
ATOM 1591 C C . GLY A 1 199 ? -6.811 3.846 -13.695 1.00 80.50 199 GLY A C 1
ATOM 1592 O O . GLY A 1 199 ? -6.913 4.935 -13.132 1.00 80.50 199 GLY A O 1
ATOM 1593 N N . TYR A 1 200 ? -5.650 3.348 -14.127 1.00 84.81 200 TYR A N 1
ATOM 1594 C CA . TYR A 1 200 ? -4.364 4.059 -14.100 1.00 84.81 200 TYR A CA 1
ATOM 1595 C C . TYR A 1 200 ? -3.938 4.493 -15.507 1.00 84.81 200 TYR A C 1
ATOM 1597 O O . TYR A 1 200 ? -4.540 4.066 -16.495 1.00 84.81 200 TYR A O 1
ATOM 1605 N N . ASP A 1 201 ? -2.929 5.364 -15.591 1.00 84.25 201 ASP A N 1
ATOM 1606 C CA . ASP A 1 201 ? -2.435 5.878 -16.872 1.00 84.25 201 ASP A CA 1
ATOM 1607 C C . ASP A 1 201 ? -1.734 4.786 -17.696 1.00 84.25 201 ASP A C 1
ATOM 1609 O O . ASP A 1 201 ? -1.754 4.845 -18.927 1.00 84.25 201 ASP A O 1
ATOM 1613 N N . LEU A 1 202 ? -1.160 3.775 -17.032 1.00 90.00 202 LEU A N 1
ATOM 1614 C CA . LEU A 1 202 ? -0.544 2.612 -17.666 1.00 90.00 202 LEU A CA 1
ATOM 1615 C C . LEU A 1 202 ? -1.237 1.312 -17.233 1.00 90.00 202 LEU A C 1
ATOM 1617 O O . LEU A 1 202 ? -1.760 1.179 -16.125 1.00 90.00 202 LEU A O 1
ATOM 1621 N N . GLU A 1 203 ? -1.257 0.322 -18.128 1.00 88.56 203 GLU A N 1
ATOM 1622 C CA . GLU A 1 203 ? -2.067 -0.890 -17.954 1.00 88.56 203 GLU A CA 1
ATOM 1623 C C . GLU A 1 203 ? -1.442 -1.907 -16.988 1.00 88.56 203 GLU A C 1
ATOM 1625 O O . GLU A 1 203 ? -2.061 -2.929 -16.677 1.00 88.56 203 GLU A O 1
ATOM 1630 N N . THR A 1 204 ? -0.201 -1.704 -16.539 1.00 90.56 204 THR A N 1
ATOM 1631 C CA . THR A 1 204 ? 0.536 -2.690 -15.741 1.00 90.56 204 THR A CA 1
ATOM 1632 C C . THR A 1 204 ? 1.517 -2.033 -14.774 1.00 90.56 204 THR A C 1
ATOM 1634 O O . THR A 1 204 ? 2.106 -0.991 -15.055 1.00 90.56 204 THR A O 1
ATOM 1637 N N . LEU A 1 205 ? 1.774 -2.694 -13.639 1.00 91.56 205 LEU A N 1
ATOM 1638 C CA . LEU A 1 205 ? 2.734 -2.199 -12.645 1.00 91.56 205 LEU A CA 1
ATOM 1639 C C . LEU A 1 205 ? 4.154 -2.057 -13.214 1.00 91.56 205 LEU A C 1
ATOM 1641 O O . LEU A 1 205 ? 4.908 -1.168 -12.825 1.00 91.56 205 LEU A O 1
ATOM 1645 N N . ALA A 1 206 ? 4.546 -2.966 -14.104 1.00 93.56 206 ALA A N 1
ATOM 1646 C CA . ALA A 1 206 ? 5.869 -2.929 -14.702 1.00 93.56 206 ALA A CA 1
ATOM 1647 C C . ALA A 1 206 ? 6.030 -1.736 -15.661 1.00 93.56 206 ALA A C 1
ATOM 1649 O O . ALA A 1 206 ? 7.127 -1.190 -15.735 1.00 93.56 206 ALA A O 1
ATOM 1650 N N . GLU A 1 207 ? 4.965 -1.313 -16.351 1.00 94.00 207 GLU A N 1
ATOM 1651 C CA . GLU A 1 207 ? 4.965 -0.072 -17.138 1.00 94.00 207 GLU A CA 1
ATOM 1652 C C . GLU A 1 207 ? 5.052 1.154 -16.233 1.00 94.00 207 GLU A C 1
ATOM 1654 O O . GLU A 1 207 ? 5.919 1.991 -16.460 1.00 94.00 207 GLU A O 1
ATOM 1659 N N . GLU A 1 208 ? 4.226 1.219 -15.183 1.00 92.75 208 GLU A N 1
ATOM 1660 C CA . GLU A 1 208 ? 4.248 2.293 -14.176 1.00 92.75 208 GLU A CA 1
ATOM 1661 C C . GLU A 1 208 ? 5.653 2.482 -13.596 1.00 92.75 208 GLU A C 1
ATOM 1663 O O . GLU A 1 208 ? 6.217 3.576 -13.603 1.00 92.75 208 GLU A O 1
ATOM 1668 N N . ALA A 1 209 ? 6.279 1.384 -13.169 1.00 93.38 209 ALA A N 1
ATOM 1669 C CA . ALA A 1 209 ? 7.647 1.414 -12.679 1.00 93.38 209 ALA A CA 1
ATOM 1670 C C . ALA A 1 209 ? 8.646 1.835 -13.756 1.00 93.38 209 ALA A C 1
ATOM 1672 O O . ALA A 1 209 ? 9.575 2.577 -13.460 1.00 93.38 209 ALA A O 1
ATOM 1673 N N . PHE A 1 210 ? 8.490 1.364 -14.994 1.00 95.00 210 PHE A N 1
ATOM 1674 C CA . PHE A 1 210 ? 9.396 1.746 -16.071 1.00 95.00 210 PHE A CA 1
ATOM 1675 C C . PHE A 1 210 ? 9.313 3.244 -16.372 1.00 95.00 210 PHE A C 1
ATOM 1677 O O . PHE A 1 210 ? 10.362 3.843 -16.565 1.00 95.00 210 PHE A O 1
ATOM 1684 N N . ALA A 1 211 ? 8.106 3.816 -16.405 1.00 92.69 211 ALA A N 1
ATOM 1685 C CA . ALA A 1 211 ? 7.852 5.201 -16.792 1.00 92.69 211 ALA A CA 1
ATOM 1686 C C . ALA A 1 211 ? 8.153 6.208 -15.673 1.00 92.69 211 ALA A C 1
ATOM 1688 O O . ALA A 1 211 ? 8.828 7.207 -15.906 1.00 92.69 211 ALA A O 1
ATOM 1689 N N . PHE A 1 212 ? 7.668 5.957 -14.455 1.00 88.62 212 PHE A N 1
ATOM 1690 C CA . PHE A 1 212 ? 7.772 6.927 -13.360 1.00 88.62 212 PHE A CA 1
ATOM 1691 C C . PHE A 1 212 ? 8.989 6.702 -12.468 1.00 88.62 212 PHE A C 1
ATOM 1693 O O . PHE A 1 212 ? 9.519 7.650 -11.893 1.00 88.62 212 PHE A O 1
ATOM 1700 N N . ASN A 1 213 ? 9.465 5.462 -12.333 1.00 89.81 213 ASN A N 1
ATOM 1701 C CA . ASN A 1 213 ? 10.583 5.164 -11.442 1.00 89.81 213 ASN A CA 1
ATOM 1702 C C . ASN A 1 213 ? 11.538 4.112 -12.032 1.00 89.81 213 ASN A C 1
ATOM 1704 O O . ASN A 1 213 ? 11.642 2.986 -11.518 1.00 89.81 213 ASN A O 1
ATOM 1708 N N . PRO A 1 214 ? 12.271 4.460 -13.109 1.00 92.00 214 PRO A N 1
ATOM 1709 C CA . PRO A 1 214 ? 13.137 3.520 -13.816 1.00 92.00 214 PRO A CA 1
ATOM 1710 C C . PRO A 1 214 ? 14.198 2.879 -12.906 1.00 92.00 214 PRO A C 1
ATOM 1712 O O . PRO A 1 214 ? 14.654 1.773 -13.193 1.00 92.00 214 PRO A O 1
ATOM 1715 N N . ALA A 1 215 ? 14.560 3.498 -11.779 1.00 90.56 215 ALA A N 1
ATOM 1716 C CA . ALA A 1 215 ? 15.470 2.908 -10.799 1.00 90.56 215 ALA A CA 1
ATOM 1717 C C . ALA A 1 215 ? 14.905 1.630 -10.141 1.00 90.56 215 ALA A C 1
ATOM 1719 O O . ALA A 1 215 ? 15.653 0.679 -9.895 1.00 90.56 215 ALA A O 1
ATOM 1720 N N . GLN A 1 216 ? 13.590 1.567 -9.896 1.00 91.56 216 GLN A N 1
ATOM 1721 C CA . GLN A 1 216 ? 12.924 0.405 -9.289 1.00 91.56 216 GLN A CA 1
ATOM 1722 C C . GLN A 1 216 ? 12.545 -0.678 -10.309 1.00 91.56 216 GLN A C 1
ATOM 1724 O O . GLN A 1 216 ? 12.361 -1.846 -9.947 1.00 91.56 216 GLN A O 1
ATOM 1729 N N . PHE A 1 217 ? 12.482 -0.339 -11.598 1.00 95.19 217 PHE A N 1
ATOM 1730 C CA . PHE A 1 217 ? 12.072 -1.273 -12.646 1.00 95.19 217 PHE A CA 1
ATOM 1731 C C . PHE A 1 217 ? 12.891 -2.584 -12.687 1.00 95.19 217 PHE A C 1
ATOM 1733 O O . PHE A 1 217 ? 12.278 -3.655 -12.728 1.00 95.19 217 PHE A O 1
ATOM 1740 N N . PRO A 1 218 ? 14.241 -2.592 -12.604 1.00 95.38 218 PRO A N 1
ATOM 1741 C CA . PRO A 1 218 ? 15.009 -3.839 -12.613 1.00 95.38 218 PRO A CA 1
ATOM 1742 C C . PRO A 1 218 ? 14.674 -4.788 -11.460 1.00 95.38 218 PRO A C 1
ATOM 1744 O O . PRO A 1 218 ? 14.767 -6.006 -11.629 1.00 95.38 218 PRO A O 1
ATOM 1747 N N . LEU A 1 219 ? 14.323 -4.258 -10.283 1.00 94.25 219 LEU A N 1
ATOM 1748 C CA . LEU A 1 219 ? 13.897 -5.069 -9.140 1.00 94.25 219 LEU A CA 1
ATOM 1749 C C . LEU A 1 219 ? 12.576 -5.775 -9.460 1.00 94.25 219 LEU A C 1
ATOM 1751 O O . LEU A 1 219 ? 12.489 -6.997 -9.325 1.00 94.25 219 LEU A O 1
ATOM 1755 N N . ILE A 1 220 ? 11.592 -5.018 -9.946 1.00 94.44 220 ILE A N 1
ATOM 1756 C CA . ILE A 1 220 ? 10.269 -5.524 -10.333 1.00 94.44 220 ILE A CA 1
ATOM 1757 C C . ILE A 1 220 ? 10.401 -6.561 -11.455 1.00 94.44 220 ILE A C 1
ATOM 1759 O O . ILE A 1 220 ? 9.901 -7.678 -11.334 1.00 94.44 220 ILE A O 1
ATOM 1763 N N . ALA A 1 221 ? 11.166 -6.258 -12.504 1.00 95.94 221 ALA A N 1
ATOM 1764 C CA . ALA A 1 221 ? 11.357 -7.159 -13.636 1.00 95.94 221 ALA A CA 1
ATOM 1765 C C . ALA A 1 221 ? 12.032 -8.489 -13.245 1.00 95.94 221 ALA A C 1
ATOM 1767 O O . ALA A 1 221 ? 11.643 -9.556 -13.728 1.00 95.94 221 ALA A O 1
ATOM 1768 N N . LYS A 1 222 ? 13.014 -8.460 -12.329 1.00 95.69 222 LYS A N 1
ATOM 1769 C CA . LYS A 1 222 ? 13.656 -9.675 -11.784 1.00 95.69 222 LYS A CA 1
ATOM 1770 C C . LYS A 1 222 ? 12.702 -10.543 -10.970 1.00 95.69 222 LYS A C 1
ATOM 1772 O O . LYS A 1 222 ? 12.978 -11.730 -10.807 1.00 95.69 222 LYS A O 1
ATOM 1777 N N . HIS A 1 223 ? 11.599 -9.982 -10.484 1.00 95.12 223 HIS A N 1
ATOM 1778 C CA . HIS A 1 223 ? 10.595 -10.704 -9.711 1.00 95.12 223 HIS A CA 1
ATOM 1779 C C . HIS A 1 223 ? 9.562 -11.442 -10.581 1.00 95.12 223 HIS A C 1
ATOM 1781 O O . HIS A 1 223 ? 8.480 -11.782 -10.114 1.00 95.12 223 HIS A O 1
ATOM 1787 N N . GLY A 1 224 ? 9.912 -11.745 -11.835 1.00 94.56 224 GLY A N 1
ATOM 1788 C CA . GLY A 1 224 ? 9.123 -12.626 -12.694 1.00 94.56 224 GLY A CA 1
ATOM 1789 C C . GLY A 1 224 ? 8.256 -11.904 -13.717 1.00 94.56 224 GLY A C 1
ATOM 1790 O O . GLY A 1 224 ? 7.203 -12.429 -14.078 1.00 94.56 224 GLY A O 1
ATOM 1791 N N . LEU A 1 225 ? 8.685 -10.736 -14.209 1.00 97.12 225 LEU A N 1
ATOM 1792 C CA . LEU A 1 225 ? 8.078 -10.148 -15.403 1.00 97.12 225 LEU A CA 1
ATOM 1793 C C . LEU A 1 225 ? 8.100 -11.177 -16.545 1.00 9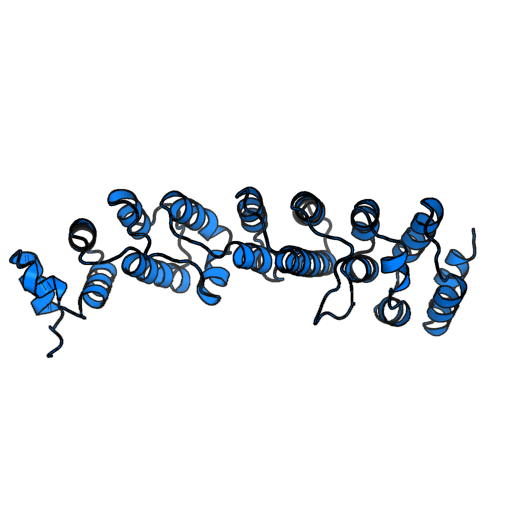7.12 225 LEU A C 1
ATOM 1795 O O . LEU A 1 225 ? 9.062 -11.920 -16.736 1.00 97.12 225 LEU A O 1
ATOM 1799 N N . THR A 1 226 ? 7.005 -11.275 -17.285 1.00 97.06 226 THR A N 1
ATOM 1800 C CA . THR A 1 226 ? 6.887 -12.212 -18.404 1.00 97.06 226 THR A CA 1
ATOM 1801 C C . THR A 1 226 ? 7.092 -11.493 -19.729 1.00 97.06 226 THR A C 1
ATOM 1803 O O . THR A 1 226 ? 6.780 -10.312 -19.870 1.00 97.06 226 THR A O 1
ATOM 1806 N N . GLN A 1 227 ? 7.587 -12.218 -20.736 1.00 96.94 227 GLN A N 1
ATOM 1807 C CA . GLN A 1 227 ? 7.689 -11.681 -22.095 1.00 96.94 227 GLN A CA 1
ATOM 1808 C C . GLN A 1 227 ? 6.314 -11.281 -22.643 1.00 96.94 227 GLN A C 1
ATOM 1810 O O . GLN A 1 227 ? 6.203 -10.260 -23.313 1.00 96.94 227 GLN A O 1
ATOM 1815 N N . ASP A 1 228 ? 5.273 -12.065 -22.348 1.00 95.75 228 ASP A N 1
ATOM 1816 C CA . ASP A 1 228 ? 3.907 -11.771 -22.787 1.00 95.75 228 ASP A CA 1
ATOM 1817 C C . ASP A 1 228 ? 3.419 -10.442 -22.214 1.00 95.75 228 ASP A C 1
ATOM 1819 O O . ASP A 1 228 ? 2.869 -9.636 -22.955 1.00 95.75 228 ASP A O 1
ATOM 1823 N N . ARG A 1 229 ? 3.690 -10.182 -20.930 1.00 95.12 229 ARG A N 1
ATOM 1824 C CA . ARG A 1 229 ? 3.373 -8.908 -20.283 1.00 95.12 229 ARG A CA 1
ATOM 1825 C C . ARG A 1 229 ? 4.196 -7.750 -20.848 1.00 95.12 229 ARG A C 1
ATOM 1827 O O . ARG A 1 229 ? 3.633 -6.712 -21.154 1.00 95.12 229 ARG A O 1
ATOM 1834 N N . LEU A 1 230 ? 5.502 -7.925 -21.053 1.00 96.00 230 LEU A N 1
ATOM 1835 C CA . LEU A 1 230 ? 6.347 -6.892 -21.668 1.00 96.00 230 LEU A CA 1
ATOM 1836 C C . LEU A 1 230 ? 5.881 -6.532 -23.092 1.00 96.00 230 LEU A C 1
ATOM 1838 O O . LEU A 1 230 ? 5.970 -5.383 -23.513 1.00 96.00 230 LEU A O 1
ATOM 1842 N N . ASN A 1 231 ? 5.350 -7.502 -23.840 1.00 94.94 231 ASN A N 1
ATOM 1843 C CA . ASN A 1 231 ? 4.817 -7.271 -25.182 1.00 94.94 231 ASN A CA 1
ATOM 1844 C C . ASN A 1 231 ? 3.530 -6.432 -25.195 1.00 94.94 231 ASN A C 1
ATOM 1846 O O . ASN A 1 231 ? 3.171 -5.941 -26.265 1.00 94.94 231 ASN A O 1
ATOM 1850 N N . THR A 1 232 ? 2.830 -6.289 -24.062 1.00 93.88 232 THR A N 1
ATOM 1851 C CA . THR A 1 232 ? 1.643 -5.425 -23.966 1.00 93.88 232 THR A CA 1
ATOM 1852 C C . THR A 1 232 ? 1.983 -3.985 -23.621 1.00 93.88 232 THR A C 1
ATOM 1854 O O . THR A 1 232 ? 1.057 -3.196 -23.514 1.00 93.88 232 THR A O 1
ATOM 1857 N N . PHE A 1 233 ? 3.266 -3.644 -23.445 1.00 95.56 233 PHE A N 1
ATOM 1858 C CA . PHE A 1 233 ? 3.651 -2.296 -23.045 1.00 95.56 233 PHE A CA 1
ATOM 1859 C C . PHE A 1 233 ? 3.190 -1.251 -24.070 1.00 95.56 233 PHE A C 1
ATOM 1861 O O . PHE A 1 233 ? 3.523 -1.359 -25.259 1.00 95.56 233 PHE A O 1
ATOM 1868 N N . ASP A 1 234 ? 2.495 -0.214 -23.605 1.00 95.19 234 ASP A N 1
ATOM 1869 C CA . ASP A 1 234 ? 2.179 0.973 -24.393 1.00 95.19 234 ASP A CA 1
ATOM 1870 C C . ASP A 1 234 ? 3.402 1.897 -24.458 1.00 95.19 234 ASP A C 1
ATOM 1872 O O . ASP A 1 234 ? 3.547 2.892 -23.744 1.00 95.19 234 ASP A O 1
ATOM 1876 N N . TRP A 1 235 ? 4.331 1.539 -25.344 1.00 95.88 235 TRP A N 1
ATOM 1877 C CA . TRP A 1 235 ? 5.562 2.297 -25.558 1.00 95.88 235 TRP A CA 1
ATOM 1878 C C . TRP A 1 235 ? 5.316 3.742 -26.003 1.00 95.88 235 TRP A C 1
ATOM 1880 O O . TRP A 1 235 ? 6.167 4.591 -25.751 1.00 95.88 235 TRP A O 1
ATOM 1890 N N . GLU A 1 236 ? 4.199 4.027 -26.680 1.00 95.69 236 GLU A N 1
ATOM 1891 C CA . GLU A 1 236 ? 3.864 5.390 -27.100 1.00 95.69 236 GLU A CA 1
ATOM 1892 C C . GLU A 1 236 ? 3.474 6.236 -25.886 1.00 95.69 236 GLU A C 1
ATOM 1894 O O . GLU A 1 236 ? 4.016 7.330 -25.717 1.00 95.69 236 GLU A O 1
ATOM 1899 N N . ALA A 1 237 ? 2.625 5.703 -24.999 1.00 94.62 237 ALA A N 1
ATOM 1900 C CA . ALA A 1 237 ? 2.268 6.363 -23.746 1.00 94.62 237 ALA A CA 1
ATOM 1901 C C . ALA A 1 237 ? 3.496 6.601 -22.853 1.00 94.62 237 ALA A C 1
ATOM 1903 O O . ALA A 1 237 ? 3.756 7.742 -22.470 1.00 94.62 237 ALA A O 1
ATOM 1904 N N . ILE A 1 238 ? 4.304 5.561 -22.607 1.00 95.06 238 ILE A N 1
ATOM 1905 C CA . ILE A 1 238 ? 5.527 5.646 -21.788 1.00 95.06 238 ILE A CA 1
ATOM 1906 C C . ILE A 1 238 ? 6.465 6.738 -22.318 1.00 95.06 238 ILE A C 1
ATOM 1908 O O . ILE A 1 238 ? 6.912 7.602 -21.569 1.00 95.06 238 ILE A O 1
ATOM 1912 N N . ILE A 1 239 ? 6.759 6.737 -23.624 1.00 95.31 239 ILE A N 1
ATOM 1913 C CA . ILE A 1 239 ? 7.663 7.733 -24.218 1.00 95.31 239 ILE A CA 1
ATOM 1914 C C . ILE A 1 239 ? 7.043 9.135 -24.187 1.00 95.31 239 ILE A C 1
ATOM 1916 O O . ILE A 1 239 ? 7.758 10.122 -23.996 1.00 95.31 239 ILE A O 1
ATOM 1920 N N . GLY A 1 240 ? 5.722 9.231 -24.346 1.00 93.06 240 GLY A N 1
ATOM 1921 C CA . GLY A 1 240 ? 4.969 10.477 -24.248 1.00 93.06 240 GLY A CA 1
ATOM 1922 C C . GLY A 1 240 ? 5.002 11.120 -22.860 1.00 93.06 240 GLY A C 1
ATOM 1923 O O . GLY A 1 240 ? 4.962 12.348 -22.776 1.00 93.06 240 GLY A O 1
ATOM 1924 N N . MET A 1 241 ? 5.118 10.321 -21.796 1.00 90.75 241 MET A N 1
ATOM 1925 C CA . MET A 1 241 ? 5.254 10.796 -20.412 1.00 90.75 241 MET A CA 1
ATOM 1926 C C . MET A 1 241 ? 6.649 11.348 -20.099 1.00 90.75 241 MET A C 1
ATOM 1928 O O . MET A 1 241 ? 6.801 12.169 -19.196 1.00 90.75 241 MET A O 1
ATOM 1932 N N . GLY A 1 242 ? 7.650 10.967 -20.891 1.00 91.19 242 GLY A N 1
ATOM 1933 C CA . GLY A 1 242 ? 9.026 11.421 -20.758 1.00 91.19 242 GLY A CA 1
ATOM 1934 C C . GLY A 1 242 ? 9.986 10.254 -20.581 1.00 91.19 242 GLY A C 1
ATOM 1935 O O . GLY A 1 242 ? 9.652 9.220 -20.016 1.00 91.19 242 GLY A O 1
ATOM 1936 N N . VAL A 1 243 ? 11.203 10.417 -21.096 1.00 93.31 243 VAL A N 1
ATOM 1937 C CA . VAL A 1 243 ? 12.246 9.393 -21.014 1.00 93.31 243 VAL A CA 1
ATOM 1938 C C . VAL A 1 243 ? 13.585 9.995 -20.644 1.00 93.31 243 VAL A C 1
ATOM 1940 O O . VAL A 1 243 ? 13.962 11.092 -21.060 1.00 93.31 243 VAL A O 1
ATOM 1943 N N . GLU A 1 244 ? 14.342 9.200 -19.908 1.00 92.56 244 GLU A N 1
ATOM 1944 C CA . GLU A 1 244 ? 15.643 9.555 -19.359 1.00 92.56 244 GLU A CA 1
ATOM 1945 C C . GLU A 1 244 ? 16.703 8.508 -19.727 1.00 92.56 244 GLU A C 1
ATOM 1947 O O . GLU A 1 244 ? 16.360 7.402 -20.160 1.00 92.56 244 GLU A O 1
ATOM 1952 N N . PRO A 1 245 ? 18.005 8.811 -19.556 1.00 94.62 245 PRO A N 1
ATOM 1953 C CA . PRO A 1 245 ? 19.081 7.852 -19.790 1.00 94.62 245 PRO A CA 1
ATOM 1954 C C . PRO A 1 245 ? 18.861 6.479 -19.135 1.00 94.62 245 PRO A C 1
ATOM 1956 O O . PRO A 1 245 ? 19.132 5.469 -19.789 1.00 94.62 245 PRO A O 1
ATOM 1959 N N . ASP A 1 246 ? 18.317 6.443 -17.919 1.00 94.50 246 ASP A N 1
ATOM 1960 C CA . ASP A 1 246 ? 18.081 5.215 -17.151 1.00 94.50 246 ASP A CA 1
ATOM 1961 C C . ASP A 1 246 ? 17.055 4.288 -17.817 1.00 94.50 246 ASP A C 1
ATOM 1963 O O . ASP A 1 246 ? 17.189 3.066 -17.766 1.00 94.50 246 ASP A O 1
ATOM 1967 N N . HIS A 1 247 ? 16.087 4.844 -18.552 1.00 96.31 247 HIS A N 1
ATOM 1968 C CA . HIS A 1 247 ? 15.139 4.051 -19.336 1.00 96.31 247 HIS A CA 1
ATOM 1969 C C . HIS A 1 247 ? 15.867 3.264 -20.430 1.00 96.31 247 HIS A C 1
ATOM 1971 O O . HIS A 1 247 ? 15.613 2.079 -20.631 1.00 96.31 247 HIS A O 1
ATOM 1977 N N . ILE A 1 248 ? 16.825 3.896 -21.116 1.00 96.94 248 ILE A N 1
ATOM 1978 C CA . ILE A 1 248 ? 17.625 3.228 -22.152 1.00 96.94 248 ILE A CA 1
ATOM 1979 C C . ILE A 1 248 ? 18.533 2.161 -21.540 1.00 96.94 248 ILE A C 1
ATOM 1981 O O . ILE A 1 248 ? 18.697 1.090 -22.124 1.00 96.94 248 ILE A O 1
ATOM 1985 N N . ASP A 1 249 ? 19.093 2.425 -20.360 1.00 96.38 249 ASP A N 1
ATOM 1986 C CA . ASP A 1 249 ? 19.893 1.438 -19.635 1.00 96.38 249 ASP A CA 1
ATOM 1987 C C . ASP A 1 249 ? 19.058 0.225 -19.210 1.00 96.38 249 ASP A C 1
ATOM 1989 O O . ASP A 1 249 ? 19.510 -0.913 -19.362 1.00 96.38 249 ASP A O 1
ATOM 1993 N N . ASN A 1 250 ? 17.807 0.439 -18.799 1.00 97.31 250 ASN A N 1
ATOM 1994 C CA . ASN A 1 250 ? 16.862 -0.637 -18.516 1.00 97.31 250 ASN A CA 1
ATOM 1995 C C . ASN A 1 250 ? 16.494 -1.454 -19.761 1.00 97.31 250 ASN A C 1
ATOM 1997 O O . ASN A 1 250 ? 16.434 -2.680 -19.672 1.00 97.31 250 ASN A O 1
ATOM 2001 N N . LEU A 1 251 ? 16.296 -0.824 -20.926 1.00 97.50 251 LEU A N 1
ATOM 2002 C CA . LEU A 1 251 ? 16.047 -1.553 -22.180 1.00 97.50 251 LEU A CA 1
ATOM 2003 C C . LEU A 1 251 ? 17.237 -2.446 -22.561 1.00 97.50 251 LEU A C 1
ATOM 2005 O O . LEU A 1 251 ? 17.057 -3.624 -22.869 1.00 97.50 251 LEU A O 1
ATOM 2009 N N . HIS A 1 252 ? 18.461 -1.919 -22.480 1.00 96.00 252 HIS A N 1
ATOM 2010 C CA . HIS A 1 252 ? 19.673 -2.708 -22.725 1.00 96.00 252 HIS A CA 1
ATOM 2011 C C . HIS A 1 252 ? 19.822 -3.855 -21.724 1.00 96.00 252 HIS A C 1
ATOM 2013 O O . HIS A 1 252 ? 20.194 -4.973 -22.091 1.00 96.00 252 HIS A O 1
ATOM 2019 N N . TRP A 1 253 ? 19.509 -3.597 -20.453 1.00 96.88 253 TRP A N 1
ATOM 2020 C CA . TRP A 1 253 ? 19.512 -4.621 -19.416 1.00 96.88 253 TRP A CA 1
ATOM 2021 C C . TRP A 1 253 ? 18.486 -5.730 -19.694 1.00 96.88 253 TRP A C 1
ATOM 2023 O O . TRP A 1 253 ? 18.842 -6.904 -19.584 1.00 96.88 253 TRP A O 1
ATOM 2033 N N . LEU A 1 254 ? 17.256 -5.389 -20.103 1.00 97.25 254 LEU A N 1
ATOM 2034 C CA . LEU A 1 254 ? 16.208 -6.356 -20.453 1.00 97.25 254 LEU A CA 1
ATOM 2035 C C . LEU A 1 254 ? 16.678 -7.330 -21.544 1.00 97.25 254 LEU A C 1
ATOM 2037 O O . LEU A 1 254 ? 16.527 -8.543 -21.400 1.00 97.25 254 LEU A O 1
ATOM 2041 N N . GLU A 1 255 ? 17.311 -6.833 -22.605 1.00 95.62 255 GLU A N 1
ATOM 2042 C CA . GLU A 1 255 ? 17.861 -7.705 -23.649 1.00 95.62 255 GLU A CA 1
ATOM 2043 C C . GLU A 1 255 ? 18.999 -8.583 -23.144 1.00 95.62 255 GLU A C 1
ATOM 2045 O O . GLU A 1 255 ? 19.060 -9.772 -23.465 1.00 95.62 255 GLU A O 1
ATOM 2050 N N . ALA A 1 256 ? 19.891 -8.019 -22.327 1.00 95.44 256 ALA A N 1
ATOM 2051 C CA . ALA A 1 256 ? 21.003 -8.762 -21.752 1.00 95.44 256 ALA A CA 1
ATOM 2052 C C . ALA A 1 256 ? 20.528 -9.930 -20.869 1.00 95.44 256 ALA A C 1
ATOM 2054 O O . ALA A 1 256 ? 21.214 -10.952 -20.790 1.00 95.44 256 ALA A O 1
ATOM 2055 N N . VAL A 1 257 ? 19.357 -9.806 -20.232 1.00 95.69 257 VAL A N 1
ATOM 2056 C CA . VAL A 1 257 ? 18.738 -10.881 -19.437 1.00 95.69 257 VAL A CA 1
ATOM 2057 C C . VAL A 1 257 ? 17.749 -11.750 -20.227 1.00 95.69 257 VAL A C 1
ATOM 2059 O O . VAL A 1 257 ? 17.172 -12.675 -19.658 1.00 95.69 257 VAL A O 1
ATOM 2062 N N . GLY A 1 258 ? 17.615 -11.526 -21.539 1.00 95.81 258 GLY A N 1
ATOM 2063 C CA . GLY A 1 258 ? 16.943 -12.437 -22.469 1.00 95.81 258 GLY A CA 1
ATOM 2064 C C . GLY A 1 258 ? 15.542 -12.029 -22.923 1.00 95.81 258 GLY A C 1
ATOM 2065 O O . GLY A 1 258 ? 14.890 -12.836 -23.584 1.00 95.81 258 GLY A O 1
ATOM 2066 N N . TYR A 1 259 ? 15.078 -10.816 -22.613 1.00 97.31 259 TYR A N 1
ATOM 2067 C CA . TYR A 1 259 ? 13.825 -10.309 -23.173 1.00 97.31 259 TYR A CA 1
ATOM 2068 C C . TYR A 1 259 ? 13.995 -9.864 -24.626 1.00 97.31 259 TYR A C 1
ATOM 2070 O O . TYR A 1 259 ? 15.046 -9.381 -25.050 1.00 97.31 259 TYR A O 1
ATOM 2078 N N . HIS A 1 260 ? 12.920 -9.991 -25.394 1.00 95.94 260 HIS A N 1
ATOM 2079 C CA . HIS A 1 260 ? 12.813 -9.467 -26.746 1.00 95.94 260 HIS A CA 1
ATOM 2080 C C . HIS A 1 260 ? 12.076 -8.130 -26.723 1.00 95.94 260 HIS A C 1
ATOM 2082 O O . HIS A 1 260 ? 10.940 -8.057 -26.262 1.00 95.94 260 HIS A O 1
ATOM 2088 N N . LEU A 1 261 ? 12.717 -7.080 -27.238 1.00 95.94 261 LEU A N 1
ATOM 2089 C CA . LEU A 1 261 ? 12.141 -5.739 -27.311 1.00 95.94 261 LEU A CA 1
ATOM 2090 C C . LEU A 1 261 ? 11.764 -5.370 -28.749 1.00 95.94 261 LEU A C 1
ATOM 2092 O O . LEU A 1 261 ? 12.518 -5.688 -29.678 1.00 95.94 261 LEU A O 1
ATOM 2096 N N . PRO A 1 262 ? 10.672 -4.614 -28.964 1.00 95.56 262 PRO A N 1
ATOM 2097 C CA . PRO A 1 262 ? 10.352 -4.028 -30.260 1.00 95.56 262 PRO A CA 1
ATOM 2098 C C . PRO A 1 262 ? 11.248 -2.803 -30.542 1.00 95.56 262 PRO A C 1
ATOM 2100 O O . PRO A 1 262 ? 10.771 -1.690 -30.749 1.00 95.56 262 PRO A O 1
ATOM 2103 N N . LYS A 1 263 ? 12.576 -2.998 -30.570 1.00 93.75 263 LYS A N 1
ATOM 2104 C CA . LYS A 1 263 ? 13.588 -1.928 -30.670 1.00 93.75 263 LYS A CA 1
ATOM 2105 C C . LYS A 1 263 ? 13.304 -0.911 -31.765 1.00 93.75 263 LYS A C 1
ATOM 2107 O O . LYS A 1 263 ? 13.380 0.282 -31.509 1.00 93.75 263 LYS A O 1
ATOM 2112 N N . SER A 1 264 ? 12.970 -1.367 -32.971 1.00 94.69 264 SER A N 1
ATOM 2113 C CA . SER A 1 264 ? 12.714 -0.465 -34.099 1.00 94.69 264 SER A CA 1
ATOM 2114 C C . SER A 1 264 ? 11.505 0.442 -33.866 1.00 94.69 264 SER A C 1
ATOM 2116 O O . SER A 1 264 ? 11.534 1.595 -34.280 1.00 94.69 264 SER A O 1
ATOM 2118 N N . GLN A 1 265 ? 10.467 -0.054 -33.183 1.00 96.06 265 GLN A N 1
ATOM 2119 C CA . GLN A 1 265 ? 9.310 0.755 -32.793 1.00 96.06 265 GLN A CA 1
ATOM 2120 C C . GLN A 1 265 ? 9.715 1.786 -31.738 1.00 96.06 265 GLN A C 1
ATOM 2122 O O . GLN A 1 265 ? 9.471 2.971 -31.929 1.00 96.06 265 GLN A O 1
ATOM 2127 N N . ILE A 1 266 ? 10.390 1.350 -30.671 1.00 96.94 266 ILE A N 1
ATOM 2128 C CA . ILE A 1 266 ? 10.841 2.231 -29.582 1.00 96.94 266 ILE A CA 1
ATOM 2129 C C . ILE A 1 266 ? 11.774 3.326 -30.123 1.00 96.94 266 ILE A C 1
ATOM 2131 O O . ILE A 1 266 ? 11.617 4.493 -29.791 1.00 96.94 266 ILE A O 1
ATOM 2135 N N . GLN A 1 267 ? 12.715 2.981 -31.005 1.00 95.81 267 GLN A N 1
ATOM 2136 C CA . GLN A 1 267 ? 13.624 3.939 -31.646 1.00 95.81 267 GLN A CA 1
ATOM 2137 C C . GLN A 1 267 ? 12.879 4.993 -32.465 1.00 95.81 267 GLN A C 1
ATOM 2139 O O . GLN A 1 267 ? 13.225 6.171 -32.390 1.00 95.81 267 GLN A O 1
ATOM 2144 N N . GLN A 1 268 ? 11.879 4.571 -33.243 1.00 96.31 268 GLN A N 1
ATOM 2145 C CA . GLN A 1 268 ? 11.065 5.486 -34.033 1.00 96.31 268 GLN A CA 1
ATOM 2146 C C . GLN A 1 268 ? 10.281 6.438 -33.123 1.00 96.31 268 GLN A C 1
ATOM 2148 O O . GLN A 1 268 ? 10.348 7.644 -33.326 1.00 96.31 268 GLN A O 1
ATOM 2153 N N . LEU A 1 269 ? 9.634 5.912 -32.077 1.00 97.19 269 LEU A N 1
ATOM 2154 C CA . LEU A 1 269 ? 8.897 6.715 -31.098 1.00 97.19 269 LEU A CA 1
ATOM 2155 C C . LEU A 1 269 ? 9.806 7.726 -30.382 1.00 97.19 269 LEU A C 1
ATOM 2157 O O . LEU A 1 269 ? 9.464 8.899 -30.274 1.00 97.19 269 LEU A O 1
ATOM 2161 N N . LEU A 1 270 ? 11.005 7.313 -29.958 1.00 97.25 270 LEU A N 1
ATOM 2162 C CA . LEU A 1 270 ? 11.990 8.221 -29.363 1.00 97.25 270 LEU A CA 1
ATOM 2163 C C . LEU A 1 270 ? 12.365 9.360 -30.324 1.00 97.25 270 LEU A C 1
ATOM 2165 O O . LEU A 1 270 ? 12.425 10.512 -29.903 1.00 97.25 270 LEU A O 1
ATOM 2169 N N . ALA A 1 271 ? 12.602 9.061 -31.604 1.00 95.00 271 ALA A N 1
ATOM 2170 C CA . ALA A 1 271 ? 12.911 10.079 -32.608 1.00 95.00 271 ALA A CA 1
ATOM 2171 C C . ALA A 1 271 ? 11.720 11.023 -32.862 1.00 95.00 271 ALA A C 1
ATOM 2173 O O . ALA A 1 271 ? 11.898 12.240 -32.915 1.00 95.00 271 ALA A O 1
ATOM 2174 N N . ASP A 1 272 ? 10.500 10.485 -32.947 1.00 95.88 272 ASP A N 1
ATOM 2175 C CA . ASP A 1 272 ? 9.274 11.267 -33.154 1.00 95.88 272 ASP A CA 1
ATOM 2176 C C . ASP A 1 272 ? 9.011 12.241 -31.989 1.00 95.88 272 ASP A C 1
ATOM 2178 O O . ASP A 1 272 ? 8.561 13.369 -32.206 1.00 95.88 272 ASP A O 1
ATOM 2182 N N . HIS A 1 273 ? 9.390 11.851 -30.768 1.00 95.25 273 HIS A N 1
ATOM 2183 C CA . HIS A 1 273 ? 9.340 12.685 -29.564 1.00 95.25 273 HIS A CA 1
ATOM 2184 C C . HIS A 1 273 ? 10.606 13.536 -29.331 1.00 95.25 273 HIS A C 1
ATOM 2186 O O . HIS A 1 273 ? 10.755 14.144 -28.275 1.00 95.25 273 HIS A O 1
ATOM 2192 N N . GLN A 1 274 ? 11.498 13.648 -30.324 1.00 94.75 274 GLN A N 1
ATOM 2193 C CA . GLN A 1 274 ? 12.715 14.481 -30.285 1.00 94.75 274 GLN A CA 1
ATOM 2194 C C . GLN A 1 274 ? 13.785 14.018 -29.276 1.00 94.75 274 GLN A C 1
ATOM 2196 O O . GLN A 1 274 ? 14.676 14.781 -28.897 1.00 94.75 274 GLN A O 1
ATOM 2201 N N . TYR A 1 275 ? 13.769 12.741 -28.893 1.00 95.31 275 TYR A N 1
ATOM 2202 C CA . TYR A 1 275 ? 14.796 12.086 -28.078 1.00 95.31 275 TYR A CA 1
ATOM 2203 C C . TYR A 1 275 ? 15.885 11.418 -28.938 1.00 95.31 275 TYR A C 1
ATOM 2205 O O . TYR A 1 275 ? 16.338 10.307 -28.647 1.00 95.31 275 TYR A O 1
ATOM 2213 N N . ASP A 1 276 ? 16.359 12.099 -29.990 1.00 94.12 276 ASP A N 1
ATOM 2214 C CA . ASP A 1 276 ? 17.317 11.558 -30.972 1.00 94.12 276 ASP A CA 1
ATOM 2215 C C . ASP A 1 276 ? 18.584 10.969 -30.327 1.00 94.12 276 ASP A C 1
ATOM 2217 O O . ASP A 1 276 ? 19.114 9.941 -30.757 1.00 94.12 276 ASP A O 1
ATOM 2221 N N . ALA A 1 277 ? 19.097 11.611 -29.272 1.00 93.94 277 ALA A N 1
ATOM 2222 C CA . ALA A 1 277 ? 20.288 11.142 -28.565 1.00 93.94 277 ALA A CA 1
ATOM 2223 C C . ALA A 1 277 ? 20.057 9.775 -27.894 1.00 93.94 277 ALA A C 1
ATOM 2225 O O . ALA A 1 277 ? 20.920 8.896 -27.959 1.00 93.94 277 ALA A O 1
ATOM 2226 N N . LEU A 1 278 ? 18.880 9.580 -27.294 1.00 95.31 278 LEU A N 1
ATOM 2227 C CA . LEU A 1 278 ? 18.492 8.328 -26.647 1.00 95.31 278 LEU A CA 1
ATOM 2228 C C . LEU A 1 278 ? 18.173 7.243 -27.686 1.00 95.31 278 LEU A C 1
ATOM 2230 O O . LEU A 1 278 ? 18.622 6.107 -27.527 1.00 95.31 278 LEU A O 1
ATOM 2234 N N . ALA A 1 279 ? 17.518 7.598 -28.798 1.00 94.56 279 ALA A N 1
ATOM 2235 C CA . ALA A 1 279 ? 17.279 6.688 -29.924 1.00 94.56 279 ALA A CA 1
ATOM 2236 C C . ALA A 1 279 ? 18.595 6.123 -30.503 1.00 94.56 279 ALA A C 1
ATOM 2238 O O . ALA A 1 279 ? 18.740 4.915 -30.726 1.00 94.56 279 ALA A O 1
ATOM 2239 N N . ASN A 1 280 ? 19.604 6.984 -30.678 1.00 93.12 280 ASN A N 1
ATOM 2240 C CA . ASN A 1 280 ? 20.939 6.574 -31.120 1.00 93.12 280 ASN A CA 1
ATOM 2241 C C . ASN A 1 280 ? 21.645 5.683 -30.083 1.00 93.12 280 ASN A C 1
ATOM 2243 O O . ASN A 1 280 ? 22.273 4.683 -30.443 1.00 93.12 280 ASN A O 1
ATOM 2247 N N . ARG A 1 281 ? 21.513 5.996 -28.788 1.00 93.44 281 ARG A N 1
ATOM 2248 C CA . ARG A 1 281 ? 22.082 5.182 -27.701 1.00 93.44 281 ARG A CA 1
ATOM 2249 C C . ARG A 1 281 ? 21.475 3.776 -27.659 1.00 93.44 281 ARG A C 1
ATOM 2251 O O . ARG A 1 281 ? 22.215 2.811 -27.475 1.00 93.44 281 ARG A O 1
ATOM 2258 N N . LEU A 1 282 ? 20.169 3.638 -27.891 1.00 92.00 282 LEU A N 1
ATOM 2259 C CA . LEU A 1 282 ? 19.491 2.337 -27.970 1.00 92.00 282 LEU A CA 1
ATOM 2260 C C . LEU A 1 282 ? 20.000 1.472 -29.140 1.00 92.00 282 LEU A C 1
ATOM 2262 O O . LEU A 1 282 ? 19.917 0.249 -29.100 1.00 92.00 282 LEU A O 1
ATOM 2266 N N . SER A 1 283 ? 20.566 2.098 -30.174 1.00 82.38 283 SER A N 1
ATOM 2267 C CA . SER A 1 283 ? 21.127 1.417 -31.351 1.00 82.38 283 SER A CA 1
ATOM 2268 C C . SER A 1 283 ? 22.563 0.907 -31.160 1.00 82.38 283 SER A C 1
ATOM 2270 O O . SER A 1 283 ? 23.097 0.254 -32.051 1.00 82.38 283 SER A O 1
ATOM 2272 N N . SER A 1 284 ? 23.225 1.250 -30.049 1.00 73.19 284 SER A N 1
ATOM 2273 C CA . SER A 1 284 ? 24.681 1.101 -29.884 1.00 73.19 284 SER A CA 1
ATOM 2274 C C . SER A 1 284 ? 25.143 -0.256 -29.311 1.00 73.19 284 SER A C 1
ATOM 2276 O O . SER A 1 284 ? 26.250 -0.340 -28.777 1.00 73.19 284 SER A O 1
ATOM 2278 N N . ILE A 1 285 ? 24.331 -1.312 -29.439 1.00 57.38 285 ILE A N 1
ATOM 2279 C CA . ILE A 1 285 ? 24.636 -2.704 -29.048 1.00 57.38 285 ILE A CA 1
ATOM 2280 C C . ILE A 1 285 ? 24.269 -3.633 -30.204 1.00 57.38 285 ILE A C 1
ATOM 2282 O O . ILE A 1 285 ? 25.114 -4.489 -30.552 1.00 57.38 285 ILE A O 1
#

Secondary structure (DSSP, 8-state):
-----HHHHHHHHHTT-HHHHTT-TTHHHHHHHHHHTT-HHHHHHHHHTTSS-HHHHHHHHHHHHHH----GGG-HHHHHHHHH---S--EE--HHHHHHHTSGGGHHHHHHHHHTT-EE-HHHHHHHTTSTT---HHHHHHHHTT-PPPPHHHHHHHHHHHHHHHHH--S--TTHHHHHHHHHHHHHTT--TTPBPSSSSSSBHHHHHHHH-TTTHHHHHHTT--HHHHTT--HHHHHHH---HHHHHHHHHHHHTT----HHHHHHHHHHTT-HHHHHHHT--